Protein AF-A0A1V6C254-F1 (afdb_monomer)

Radius of gyration: 24.79 Å; Cα contacts (8 Å, |Δi|>4): 373; chains: 1; bounding box: 64×92×45 Å

pLDDT: mean 79.33, std 17.13, range [29.45, 97.56]

Foldseek 3Di:
DDDDDPPPPPPPPPPPPPPPPPPPPPPPPPPDDDQAFDQDDDDLQDKDKDKDKDKDFDADPVRDTQKIKIWIWIKIFSDPPGKIAIAQIFIFIDRHVVDDTDPGDTDVLRHRPMDHDDPCLQALVVCPSSDVDDPVVSVSVVVVVVVVCCCNVCRRVEGAPDKDKDPCPVAKGHNNPQWIKGFDIKIKHQPGWDADPNDIGTDIDIWGFQIWTWTDDPVDTDTGGDID

Nearest PDB structures (foldseek):
  1ek9-assembly1_A  TM=3.778E-01  e=1.923E+00  Escherichia coli
  2vdd-assembly1_A  TM=3.954E-01  e=3.333E+00  Escherichia coli K-12
  2xmn-assembly1_C  TM=3.926E-01  e=3.521E+00  Escherichia coli K-12

Sequence (228 aa):
MKTTALTIIVTGVCLFINSAPLFGQHAIKVKNFPDSLPNIKLKEKTPQKYLMTAEYFNKDIYGNLFGKIKVTGEYTRGLDSGYVCWNNVIIAQVNNPVESYGEGERQDYIENFRYIPSPDMLEESYFQEFNNDNVLSRNLIWDMRAIEEYAWNYCDSLQLNKTYVIQDTGGSFDMADIGTYAHTTVEVDLIGITMMNSKLCAVIEYRALDNKVELNTDMFKSKGSELY

Secondary structure (DSSP, 8-state):
------------------------------SS--SB---PPP-TTS-EEEEEEEEEEEE-TT--EEEEEEEEEEEEE--GGG-EEEEEEEEEEESSTTSPP-S-EE-GGGTTEEE---GGGGSGGGGTT-TT--HHHHHHHHHHHHHHHHHHHHGGG-BBTB-EEES----EEE-TTSEEEE--EEEEEEEEEEEETTEEEEEEEEEEESEEEEEE-SS-EEEEEE--

Solvent-accessible surface area (backbone atoms only — not comparable to full-atom values): 13710 Å² total; per-residue (Å²): 135,86,86,78,79,84,79,78,80,79,79,78,79,79,77,78,76,77,75,64,78,72,79,66,75,77,81,75,78,73,77,78,76,68,61,45,52,70,85,69,79,86,66,57,87,48,73,44,79,45,80,48,74,51,76,46,77,42,56,49,101,86,64,50,70,51,23,35,37,38,40,36,31,38,38,35,36,26,36,84,97,57,25,32,36,32,33,79,34,30,45,23,73,34,75,48,63,88,59,79,76,66,93,48,46,73,46,71,80,48,50,74,38,69,49,64,92,55,85,62,73,44,42,48,79,64,51,67,82,49,70,87,73,49,72,70,62,53,47,54,55,50,52,52,48,52,54,49,50,54,53,61,77,40,36,66,74,31,30,61,83,37,84,40,71,57,86,76,64,78,46,65,48,60,52,40,77,43,29,40,39,28,55,67,43,43,38,40,26,27,74,46,74,48,76,55,97,94,35,84,38,79,40,71,47,70,38,35,45,66,20,39,38,36,41,51,48,99,89,52,72,50,75,52,67,45,77,83

Mean predicted aligned error: 11.07 Å

Structure (mmCIF, N/CA/C/O backbone):
data_AF-A0A1V6C254-F1
#
_entry.id   AF-A0A1V6C254-F1
#
loop_
_atom_site.group_PDB
_atom_site.id
_atom_site.type_symbol
_atom_site.label_atom_id
_atom_site.label_alt_id
_atom_site.label_comp_id
_atom_site.label_asym_id
_atom_site.label_entity_id
_atom_site.label_seq_id
_atom_site.pdbx_PDB_ins_code
_atom_site.Cartn_x
_atom_site.Cartn_y
_atom_site.Cartn_z
_atom_site.occupancy
_atom_site.B_iso_or_equiv
_atom_site.auth_seq_id
_atom_site.auth_comp_id
_atom_site.auth_asym_id
_atom_site.auth_atom_id
_atom_site.pdbx_PDB_model_num
ATOM 1 N N . MET A 1 1 ? 42.822 -73.036 6.097 1.00 39.34 1 MET A N 1
ATOM 2 C CA . MET A 1 1 ? 43.071 -71.622 5.735 1.00 39.34 1 MET A CA 1
ATOM 3 C C . MET A 1 1 ? 41.764 -70.859 5.850 1.00 39.34 1 MET A C 1
ATOM 5 O O . MET A 1 1 ? 40.714 -71.468 5.730 1.00 39.34 1 MET A O 1
ATOM 9 N N . LYS A 1 2 ? 41.865 -69.591 6.243 1.00 35.75 2 LYS A N 1
ATOM 10 C CA . LYS A 1 2 ? 40.912 -68.851 7.076 1.00 35.75 2 LYS A CA 1
ATOM 11 C C . LYS A 1 2 ? 39.556 -68.595 6.405 1.00 35.75 2 LYS A C 1
ATOM 13 O O . LYS A 1 2 ? 39.494 -68.068 5.302 1.00 35.75 2 LYS A O 1
ATOM 18 N N . THR A 1 3 ? 38.502 -68.927 7.143 1.00 40.03 3 THR A N 1
ATOM 19 C CA . THR A 1 3 ? 37.128 -68.448 6.993 1.00 40.03 3 THR A CA 1
ATOM 20 C C . THR A 1 3 ? 37.111 -66.953 7.294 1.00 40.03 3 THR A C 1
ATOM 22 O O . THR A 1 3 ? 37.380 -66.554 8.427 1.00 40.03 3 THR A O 1
ATOM 25 N N . THR A 1 4 ? 36.808 -66.122 6.301 1.00 39.53 4 THR A N 1
ATOM 26 C CA . THR A 1 4 ? 36.580 -64.690 6.519 1.00 39.53 4 THR A CA 1
ATOM 27 C C . THR A 1 4 ? 35.087 -64.447 6.383 1.00 39.53 4 THR A C 1
ATOM 29 O O . THR A 1 4 ? 34.545 -64.400 5.282 1.00 39.53 4 THR A O 1
ATOM 32 N N . ALA A 1 5 ? 34.420 -64.391 7.534 1.00 40.00 5 ALA A N 1
ATOM 33 C CA . ALA A 1 5 ? 33.029 -63.995 7.652 1.00 40.00 5 ALA A CA 1
ATOM 34 C C . ALA A 1 5 ? 32.872 -62.555 7.149 1.00 40.00 5 ALA A C 1
ATOM 36 O O . ALA A 1 5 ? 33.598 -61.655 7.575 1.00 40.00 5 ALA A O 1
ATOM 37 N N . LEU A 1 6 ? 31.935 -62.349 6.227 1.00 31.42 6 LEU A N 1
ATOM 38 C CA . LEU A 1 6 ? 31.520 -61.027 5.788 1.00 31.42 6 LEU A CA 1
ATOM 39 C C . LEU A 1 6 ? 30.677 -60.414 6.915 1.00 31.42 6 LEU A C 1
ATOM 41 O O . LEU A 1 6 ? 29.492 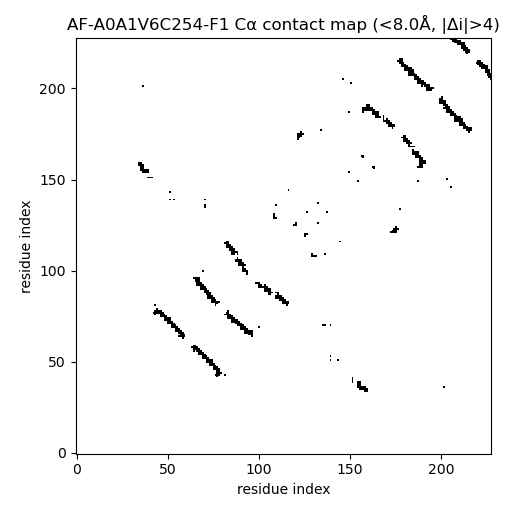-60.711 7.056 1.00 31.42 6 LEU A O 1
ATOM 45 N N . THR A 1 7 ? 31.310 -59.609 7.762 1.00 37.06 7 THR A N 1
ATOM 46 C CA . THR A 1 7 ? 30.629 -58.815 8.786 1.00 37.06 7 THR A CA 1
ATOM 47 C C . THR A 1 7 ? 29.787 -57.748 8.092 1.00 37.06 7 THR A C 1
ATOM 49 O O . THR A 1 7 ? 30.301 -56.717 7.665 1.00 37.06 7 THR A O 1
ATOM 52 N N . ILE A 1 8 ? 28.486 -57.998 7.961 1.00 35.84 8 ILE A N 1
ATOM 53 C CA . ILE A 1 8 ? 27.509 -56.973 7.595 1.00 35.84 8 ILE A CA 1
ATOM 54 C C . ILE A 1 8 ? 27.330 -56.085 8.829 1.00 35.84 8 ILE A C 1
ATOM 56 O O . ILE A 1 8 ? 26.650 -56.453 9.784 1.00 35.84 8 ILE A O 1
ATOM 60 N N . ILE A 1 9 ? 27.978 -54.922 8.826 1.00 37.84 9 ILE A N 1
ATOM 61 C CA . ILE A 1 9 ? 27.686 -53.855 9.782 1.00 37.84 9 ILE A CA 1
ATOM 62 C C . ILE A 1 9 ? 26.373 -53.218 9.322 1.00 37.84 9 ILE A C 1
ATOM 64 O O . ILE A 1 9 ? 26.350 -52.391 8.414 1.00 37.84 9 ILE A O 1
ATOM 68 N N . VAL A 1 10 ? 25.261 -53.643 9.923 1.00 34.22 10 VAL A N 1
ATOM 69 C CA . VAL A 1 10 ? 23.999 -52.901 9.854 1.00 34.22 10 VAL A CA 1
ATOM 70 C C . VAL A 1 10 ? 24.150 -51.710 10.792 1.00 34.22 10 VAL A C 1
ATOM 72 O O . VAL A 1 10 ? 23.935 -51.818 11.998 1.00 34.22 10 VAL A O 1
ATOM 75 N N . THR A 1 11 ? 24.572 -50.572 10.249 1.00 36.47 11 THR A N 1
ATOM 76 C CA . THR A 1 11 ? 24.540 -49.301 10.972 1.00 36.47 11 THR A CA 1
ATOM 77 C C . THR A 1 11 ? 23.077 -48.892 11.109 1.00 36.47 11 THR A C 1
ATOM 79 O O . THR A 1 11 ? 22.500 -48.268 10.221 1.00 36.47 11 THR A O 1
ATOM 82 N N . GLY A 1 12 ? 22.448 -49.305 12.209 1.00 33.34 12 GLY A N 1
ATOM 83 C CA . GLY A 1 12 ? 21.144 -48.805 12.616 1.00 33.34 12 GLY A CA 1
ATOM 84 C C . GLY A 1 12 ? 21.260 -47.319 12.930 1.00 33.34 12 GLY A C 1
ATOM 85 O O . GLY A 1 12 ? 21.679 -46.940 14.021 1.00 33.34 12 GLY A O 1
ATOM 86 N N . VAL A 1 13 ? 20.911 -46.471 11.965 1.00 35.34 13 VAL A N 1
ATOM 87 C CA . VAL A 1 13 ? 20.670 -45.053 12.224 1.00 35.34 13 VAL A CA 1
ATOM 88 C C . VAL A 1 13 ? 19.350 -44.977 12.984 1.00 35.34 13 VAL A C 1
ATOM 90 O O . VAL A 1 13 ? 18.270 -45.004 12.397 1.00 35.34 13 VAL A O 1
ATOM 93 N N . CYS A 1 14 ? 19.435 -44.917 14.312 1.00 30.17 14 CYS A N 1
ATOM 94 C CA . CYS A 1 14 ? 18.333 -44.459 15.146 1.00 30.17 14 CYS A CA 1
ATOM 95 C C . CYS A 1 14 ? 18.086 -42.982 14.822 1.00 30.17 14 CYS A C 1
ATOM 97 O O . CYS A 1 14 ? 18.699 -42.091 15.409 1.00 30.17 14 CYS A O 1
ATOM 99 N N . LEU A 1 15 ? 17.192 -42.723 13.867 1.00 29.45 15 LEU A N 1
ATOM 100 C CA . LEU A 1 15 ? 16.536 -41.431 13.731 1.00 29.45 15 LEU A CA 1
ATOM 101 C C . LEU A 1 15 ? 15.674 -41.237 14.980 1.00 29.45 15 LEU A C 1
ATOM 103 O O . LEU A 1 15 ? 14.522 -41.661 15.036 1.00 29.45 15 LEU A O 1
ATOM 107 N N . PHE A 1 16 ? 16.248 -40.606 16.002 1.00 35.56 16 PHE A N 1
ATOM 108 C CA . PHE A 1 16 ? 15.453 -39.959 17.032 1.00 35.56 16 PHE A CA 1
ATOM 109 C C . PHE A 1 16 ? 14.751 -38.785 16.364 1.00 35.56 16 PHE A C 1
ATOM 111 O O . PHE A 1 16 ? 15.289 -37.683 16.256 1.00 35.56 16 PHE A O 1
ATOM 118 N N . ILE A 1 17 ? 13.546 -39.050 15.868 1.00 41.69 17 ILE A N 1
ATOM 119 C CA . ILE A 1 17 ? 12.587 -38.014 15.530 1.00 41.69 17 ILE A CA 1
ATOM 120 C C . ILE A 1 17 ? 12.233 -37.377 16.872 1.00 41.69 17 ILE A C 1
ATOM 122 O O . ILE A 1 17 ? 11.349 -37.843 17.587 1.00 41.69 17 ILE A O 1
ATOM 126 N N . ASN A 1 18 ? 12.985 -36.350 17.265 1.00 38.28 18 ASN A N 1
ATOM 127 C CA . ASN A 1 18 ? 12.525 -35.417 18.276 1.00 38.28 18 ASN A CA 1
ATOM 128 C C . ASN A 1 18 ? 11.325 -34.702 17.660 1.00 38.28 18 ASN A C 1
ATOM 130 O O . ASN A 1 18 ? 11.447 -33.632 17.069 1.00 38.28 18 ASN A O 1
ATOM 134 N N . SER A 1 19 ? 10.150 -35.316 17.783 1.00 45.84 19 SER A N 1
ATOM 135 C CA . SER A 1 19 ? 8.889 -34.602 17.750 1.00 45.84 19 SER A CA 1
ATOM 136 C C . SER A 1 19 ? 8.860 -33.733 19.004 1.00 45.84 19 SER A C 1
ATOM 138 O O . SER A 1 19 ? 8.184 -34.044 19.986 1.00 45.84 19 SER A O 1
ATOM 140 N N . ALA A 1 20 ? 9.632 -32.643 18.990 1.00 45.00 20 ALA A N 1
ATOM 141 C CA . ALA A 1 20 ? 9.221 -31.481 19.747 1.00 45.00 20 ALA A CA 1
ATOM 142 C C . ALA A 1 20 ? 7.763 -31.246 19.334 1.00 45.00 20 ALA A C 1
ATOM 144 O O . ALA A 1 20 ? 7.486 -31.273 18.127 1.00 45.00 20 ALA A O 1
ATOM 145 N N . PRO A 1 21 ? 6.814 -31.118 20.274 1.00 42.66 21 PRO A N 1
ATOM 146 C CA . PRO A 1 21 ? 5.490 -30.673 19.908 1.00 42.66 21 PRO A CA 1
ATOM 147 C C . PRO A 1 21 ? 5.683 -29.342 19.187 1.00 42.66 21 PRO A C 1
ATOM 149 O O . PRO A 1 21 ? 5.992 -28.323 19.802 1.00 42.66 21 PRO A O 1
ATOM 152 N N . LEU A 1 22 ? 5.550 -29.369 17.857 1.00 37.47 22 LEU A N 1
ATOM 153 C CA . LEU A 1 22 ? 5.105 -28.215 17.106 1.00 37.47 22 LEU A CA 1
ATOM 154 C C . LEU A 1 22 ? 3.909 -27.739 17.912 1.00 37.47 22 LEU A C 1
ATOM 156 O O . LEU A 1 22 ? 2.932 -28.480 18.051 1.00 37.47 22 LEU A O 1
ATOM 160 N N . PHE A 1 23 ? 4.038 -26.573 18.541 1.00 44.47 23 PHE A N 1
ATOM 161 C CA . PHE A 1 23 ? 2.903 -25.865 19.095 1.00 44.47 23 PHE A CA 1
ATOM 162 C C . PHE A 1 23 ? 2.000 -25.576 17.899 1.00 44.47 23 PHE A C 1
ATOM 164 O O . PHE A 1 23 ? 2.088 -24.525 17.270 1.00 44.47 23 PHE A O 1
ATOM 171 N N . GLY A 1 24 ? 1.190 -26.569 17.525 1.00 41.75 24 GLY A N 1
ATOM 172 C CA . GLY A 1 24 ? 0.068 -26.385 16.641 1.00 41.75 24 GLY A CA 1
ATOM 173 C C . GLY A 1 24 ? -0.702 -25.243 17.260 1.00 41.75 24 GLY A C 1
ATOM 174 O O . GLY A 1 24 ? -1.021 -25.302 18.452 1.00 41.75 24 GLY A O 1
ATOM 175 N N . GLN A 1 25 ? -0.884 -24.174 16.483 1.00 52.28 25 GLN A N 1
ATOM 176 C CA . GLN A 1 25 ? -1.716 -23.051 16.880 1.00 52.28 25 GLN A CA 1
ATOM 177 C C . GLN A 1 25 ? -2.957 -23.644 17.535 1.00 52.28 25 GLN A C 1
ATOM 179 O O . GLN A 1 25 ? -3.666 -24.436 16.907 1.00 52.28 25 GLN A O 1
ATOM 184 N N . HIS A 1 26 ? -3.166 -23.354 18.822 1.00 50.19 26 HIS A N 1
ATOM 185 C CA . HIS A 1 26 ? -4.405 -23.735 19.476 1.00 50.19 26 HIS A CA 1
ATOM 186 C C . HIS A 1 26 ? -5.523 -23.259 18.555 1.00 50.19 26 HIS A C 1
ATOM 188 O O . HIS A 1 26 ? -5.596 -22.068 18.258 1.00 50.19 26 HIS A O 1
ATOM 194 N N . ALA A 1 27 ? -6.335 -24.188 18.046 1.00 50.47 27 ALA A N 1
ATOM 195 C CA . ALA A 1 27 ? -7.474 -23.846 17.217 1.00 50.47 27 ALA A CA 1
ATOM 196 C C . ALA A 1 27 ? -8.440 -23.047 18.096 1.00 50.47 27 ALA A C 1
ATOM 198 O O . ALA A 1 27 ? -9.260 -23.610 18.826 1.00 50.47 27 ALA A O 1
ATOM 199 N N . ILE A 1 28 ? -8.289 -21.724 18.089 1.00 54.81 28 ILE A N 1
ATOM 200 C CA . ILE A 1 28 ? -9.206 -20.818 18.756 1.00 54.81 28 ILE A CA 1
ATOM 201 C C . ILE A 1 28 ? -10.496 -20.919 17.956 1.00 54.81 28 ILE A C 1
ATOM 203 O O . ILE A 1 28 ? -10.628 -20.366 16.868 1.00 54.81 28 ILE A O 1
ATOM 207 N N . LYS A 1 29 ? -11.456 -21.677 18.486 1.00 52.31 29 LYS A N 1
ATOM 208 C CA . LYS A 1 29 ? -12.828 -21.639 17.995 1.00 52.31 29 LYS A CA 1
ATOM 209 C C . LYS A 1 29 ? -13.397 -20.280 18.379 1.00 52.31 29 LYS A C 1
ATOM 211 O O . LYS A 1 29 ? -13.892 -20.114 19.494 1.00 52.31 29 LYS A O 1
ATOM 216 N N . VAL A 1 30 ? -13.300 -19.309 17.474 1.00 59.31 30 VAL A N 1
ATOM 217 C CA . VAL A 1 30 ? -14.040 -18.051 17.585 1.00 59.31 30 VAL A CA 1
ATOM 218 C C . VAL A 1 30 ? -15.521 -18.420 17.486 1.00 59.31 30 VAL A C 1
ATOM 220 O O . VAL A 1 30 ? -16.037 -18.703 16.407 1.00 59.31 30 VAL A O 1
ATOM 223 N N . LYS A 1 31 ? -16.194 -18.542 18.636 1.00 52.88 31 LYS A N 1
ATOM 224 C CA . LYS A 1 31 ? -17.650 -18.706 18.674 1.00 52.88 31 LYS A CA 1
ATOM 225 C C . LYS A 1 31 ? -18.272 -17.415 18.149 1.00 52.88 31 LYS A C 1
ATOM 227 O O . LYS A 1 31 ? -17.925 -16.350 18.646 1.00 52.88 31 LYS A O 1
ATOM 232 N N . ASN A 1 32 ? -19.215 -17.553 17.219 1.00 58.69 32 ASN A N 1
ATOM 233 C CA . ASN A 1 32 ? -19.946 -16.462 16.573 1.00 58.69 32 ASN A CA 1
ATOM 234 C C . ASN A 1 32 ? -19.021 -15.572 15.738 1.00 58.69 32 ASN A C 1
ATOM 236 O O . ASN A 1 32 ? -18.606 -14.496 16.165 1.00 58.69 32 ASN A O 1
ATOM 240 N N . PHE A 1 33 ? -18.692 -16.062 14.543 1.00 64.88 33 PHE A N 1
ATOM 241 C CA . PHE A 1 33 ? -18.059 -15.251 13.513 1.00 64.88 33 PHE A CA 1
ATOM 242 C C . PHE A 1 33 ? -19.010 -14.098 13.173 1.00 64.88 33 PHE A C 1
ATOM 244 O O . PHE A 1 33 ? -20.166 -14.370 12.845 1.00 64.88 33 PHE A O 1
ATOM 251 N N . PRO A 1 34 ? -18.597 -12.834 13.328 1.00 68.75 34 PRO A N 1
ATOM 252 C CA . PRO A 1 34 ? -19.469 -11.734 12.974 1.00 68.75 34 PRO A CA 1
ATOM 253 C C . PRO A 1 34 ? -19.532 -11.632 11.444 1.00 68.75 34 PRO A C 1
ATOM 255 O O . PRO A 1 34 ? -18.496 -11.578 10.782 1.00 68.75 34 PRO A O 1
ATOM 258 N N . ASP A 1 35 ? -20.745 -11.608 10.889 1.00 77.12 35 ASP A N 1
ATOM 259 C CA . ASP A 1 35 ? -20.970 -11.461 9.441 1.00 77.12 35 ASP A CA 1
ATOM 260 C C . ASP A 1 35 ? -20.573 -10.064 8.924 1.00 77.12 35 ASP A C 1
ATOM 262 O O . ASP A 1 35 ? -20.446 -9.856 7.719 1.00 77.12 35 ASP A O 1
ATOM 266 N N . SER A 1 36 ? -20.362 -9.106 9.832 1.00 80.25 36 SER A N 1
ATOM 267 C CA . SER A 1 36 ? -19.928 -7.735 9.558 1.00 80.25 36 SER A CA 1
ATOM 268 C C . SER A 1 36 ? -18.958 -7.247 10.633 1.00 80.25 36 SER A C 1
ATOM 270 O O . SER A 1 36 ? -19.050 -7.655 11.795 1.00 80.25 36 SER A O 1
ATOM 272 N N . LEU A 1 37 ? -18.055 -6.329 10.288 1.00 80.88 37 LEU A N 1
ATOM 273 C CA . LEU A 1 37 ? -17.185 -5.716 11.292 1.00 80.88 37 LEU A CA 1
ATOM 274 C C . LEU A 1 37 ? -17.979 -4.740 12.178 1.00 80.88 37 LEU A C 1
ATOM 276 O O . LEU A 1 37 ? -18.930 -4.104 11.719 1.00 80.88 37 LEU A O 1
ATOM 280 N N . PRO A 1 38 ? -17.630 -4.614 13.471 1.00 76.88 38 PRO A N 1
ATOM 281 C CA . PRO A 1 38 ? -18.196 -3.559 14.295 1.00 76.88 38 PRO A CA 1
ATOM 282 C C . PRO A 1 38 ? -17.723 -2.195 13.782 1.00 76.88 38 PRO A C 1
ATOM 284 O O . PRO A 1 38 ? -16.639 -2.078 13.217 1.00 76.88 38 PRO A O 1
ATOM 287 N N . ASN A 1 39 ? -18.494 -1.140 14.046 1.00 78.38 39 ASN A N 1
ATOM 288 C CA . ASN A 1 39 ? -18.027 0.219 13.794 1.00 78.38 39 ASN A CA 1
ATOM 289 C C . ASN A 1 39 ? -16.881 0.541 14.773 1.00 78.38 39 ASN A C 1
ATOM 291 O O . ASN A 1 39 ? -17.104 0.809 15.960 1.00 78.38 39 ASN A O 1
ATOM 295 N N . ILE A 1 40 ? -15.643 0.441 14.284 1.00 77.44 40 ILE A N 1
ATOM 296 C CA . ILE A 1 40 ? -14.427 0.732 15.040 1.00 77.44 40 ILE A CA 1
ATOM 297 C C . ILE A 1 40 ? -13.919 2.097 14.603 1.00 77.44 40 ILE A C 1
ATOM 299 O O . ILE A 1 40 ? -13.660 2.333 13.429 1.00 77.44 40 ILE A O 1
ATOM 303 N N . LYS A 1 41 ? -13.694 2.979 15.578 1.00 75.81 41 LYS A N 1
ATOM 304 C CA . LYS A 1 41 ? -12.965 4.222 15.343 1.00 75.81 41 LYS A CA 1
ATOM 305 C C . LYS A 1 41 ? -11.481 4.000 15.556 1.00 75.81 41 LYS A C 1
ATOM 307 O O . LYS A 1 41 ? -11.064 3.432 16.572 1.00 75.81 41 LYS A O 1
ATOM 312 N N . LEU A 1 42 ? -10.700 4.510 14.620 1.00 79.06 42 LEU A N 1
ATOM 313 C CA . LEU A 1 42 ? -9.260 4.578 14.737 1.00 79.06 42 LEU A CA 1
ATOM 314 C C . LEU A 1 42 ? -8.844 5.339 16.014 1.00 79.06 42 LEU A C 1
ATOM 316 O O . LEU A 1 42 ? -9.406 6.378 16.366 1.00 79.06 42 LEU A O 1
ATOM 320 N N . LYS A 1 43 ? -7.845 4.804 16.725 1.00 78.25 43 LYS A N 1
ATOM 321 C CA . LYS A 1 43 ? -7.299 5.392 17.956 1.00 78.25 43 LYS A CA 1
ATOM 322 C C . LYS A 1 43 ? -5.952 6.058 17.684 1.00 78.25 43 LYS A C 1
ATOM 324 O O . LYS A 1 43 ? -4.923 5.394 17.705 1.00 78.25 43 LYS A O 1
ATOM 329 N N . GLU A 1 44 ? -5.960 7.379 17.544 1.00 78.88 44 GLU A N 1
ATOM 330 C CA . GLU A 1 44 ? -4.755 8.176 17.237 1.00 78.88 44 GLU A CA 1
ATOM 331 C C . GLU A 1 44 ? -3.830 8.443 18.436 1.00 78.88 44 GLU A C 1
ATOM 333 O O . GLU A 1 44 ? -2.799 9.086 18.305 1.00 78.88 44 GLU A O 1
ATOM 338 N N . LYS A 1 45 ? -4.185 7.967 19.635 1.00 78.38 45 LYS A N 1
ATOM 339 C CA . LYS A 1 45 ? -3.425 8.229 20.875 1.00 78.38 45 LYS A CA 1
ATOM 340 C C . LYS A 1 45 ? -2.523 7.077 21.302 1.00 78.38 45 LYS A C 1
ATOM 342 O O . LYS A 1 45 ? -1.989 7.081 22.409 1.00 78.38 45 LYS A O 1
ATOM 347 N N . THR A 1 46 ? -2.437 6.025 20.500 1.00 85.75 46 THR A N 1
ATOM 348 C CA . THR A 1 46 ? -1.619 4.858 20.816 1.00 85.75 46 THR A CA 1
ATOM 349 C C . THR A 1 46 ? -0.845 4.482 19.570 1.00 85.75 46 THR A C 1
ATOM 351 O O . THR A 1 46 ? -1.488 4.137 18.576 1.00 85.75 46 THR A O 1
ATOM 354 N N . PRO A 1 47 ? 0.499 4.511 19.624 1.00 91.44 47 PRO A N 1
ATOM 355 C CA . PRO A 1 47 ? 1.312 4.121 18.493 1.00 91.44 47 PRO A CA 1
ATOM 356 C C . PRO A 1 47 ? 0.965 2.714 18.011 1.00 91.44 47 PRO A C 1
ATOM 358 O O . PRO A 1 47 ? 0.938 1.758 18.792 1.00 91.44 47 PRO A O 1
ATOM 361 N N . GLN A 1 48 ? 0.697 2.599 16.717 1.00 90.12 48 GLN A N 1
ATOM 362 C CA . GLN A 1 48 ? 0.445 1.337 16.033 1.00 90.12 48 GLN A CA 1
ATOM 363 C C . GLN A 1 48 ? 1.533 1.147 14.986 1.00 90.12 48 GLN A C 1
ATOM 365 O O . GLN A 1 48 ? 1.829 2.073 14.233 1.00 90.12 48 GLN A O 1
ATOM 370 N N . LYS A 1 49 ? 2.146 -0.039 14.984 1.00 92.56 49 LYS A N 1
ATOM 371 C CA . LYS A 1 49 ? 3.233 -0.399 14.074 1.00 92.56 49 LYS A CA 1
ATOM 372 C C . LYS A 1 49 ? 2.764 -1.464 13.100 1.00 92.56 49 LYS A C 1
ATOM 374 O O . LYS A 1 49 ? 2.167 -2.456 13.525 1.00 92.56 49 LYS A O 1
ATOM 379 N N . TYR A 1 50 ? 3.096 -1.270 11.835 1.00 92.12 50 TYR A N 1
ATOM 380 C CA . TYR A 1 50 ? 2.758 -2.153 10.733 1.00 92.12 50 TYR A CA 1
ATOM 381 C C . TYR A 1 50 ? 4.005 -2.423 9.901 1.00 92.12 50 TYR A C 1
ATOM 383 O O . TYR A 1 50 ? 4.859 -1.551 9.748 1.00 92.12 50 TYR A O 1
ATOM 391 N N . LEU A 1 51 ? 4.090 -3.632 9.357 1.00 94.44 51 LEU A N 1
ATOM 392 C CA . LEU A 1 51 ? 4.984 -3.923 8.248 1.00 94.44 51 LEU A CA 1
ATOM 393 C C . LEU A 1 51 ? 4.157 -3.793 6.972 1.00 94.44 51 LEU A C 1
ATOM 395 O O . LEU A 1 51 ? 3.215 -4.560 6.780 1.00 94.44 51 LEU A O 1
ATOM 399 N N . MET A 1 52 ? 4.499 -2.823 6.135 1.00 93.69 52 MET A N 1
ATOM 400 C CA . MET A 1 52 ? 3.919 -2.680 4.806 1.00 93.69 52 MET A CA 1
ATOM 401 C C . MET A 1 52 ? 4.812 -3.422 3.810 1.00 93.69 52 MET A C 1
ATOM 403 O O . MET A 1 52 ? 6.041 -3.388 3.919 1.00 93.69 52 MET A O 1
ATOM 407 N N . THR A 1 53 ? 4.201 -4.144 2.874 1.00 94.12 53 THR A N 1
ATOM 408 C CA . THR A 1 53 ? 4.890 -4.763 1.739 1.00 94.12 53 THR A CA 1
ATOM 409 C C . THR A 1 53 ? 4.100 -4.503 0.463 1.00 94.12 53 THR A C 1
ATOM 411 O O . THR A 1 53 ? 2.936 -4.883 0.395 1.00 94.12 53 THR A O 1
ATOM 414 N N . ALA A 1 54 ? 4.750 -3.912 -0.538 1.00 91.19 54 ALA A N 1
ATOM 415 C CA . ALA A 1 54 ? 4.251 -3.809 -1.904 1.00 91.19 54 ALA A CA 1
ATOM 416 C C . ALA A 1 54 ? 5.101 -4.692 -2.821 1.00 91.19 54 ALA A C 1
ATOM 418 O O . ALA A 1 54 ? 6.332 -4.594 -2.818 1.00 91.19 54 ALA A O 1
ATOM 419 N N . GLU A 1 55 ? 4.453 -5.551 -3.606 1.00 92.25 55 GLU A N 1
ATOM 420 C CA . GLU A 1 55 ? 5.107 -6.360 -4.635 1.00 92.25 55 GLU A CA 1
ATOM 421 C C . GLU A 1 55 ? 4.610 -5.955 -6.024 1.00 92.25 55 GLU A C 1
ATOM 423 O O . GLU A 1 55 ? 3.451 -6.153 -6.375 1.00 92.25 55 GLU A O 1
ATOM 428 N N . TYR A 1 56 ? 5.516 -5.419 -6.833 1.00 89.00 56 TYR A N 1
ATOM 429 C CA . TYR A 1 56 ? 5.263 -5.000 -8.202 1.00 89.00 56 TYR A CA 1
ATOM 430 C C . TYR A 1 56 ? 5.681 -6.113 -9.157 1.00 89.00 56 TYR A C 1
ATOM 432 O O . TYR A 1 56 ? 6.851 -6.507 -9.195 1.00 89.00 56 TYR A O 1
ATOM 440 N N . PHE A 1 57 ? 4.738 -6.602 -9.959 1.00 89.94 57 PHE A N 1
ATOM 441 C CA . PHE A 1 57 ? 4.970 -7.641 -10.959 1.00 89.94 57 PHE A CA 1
ATOM 442 C C . PHE A 1 57 ? 4.958 -7.040 -12.364 1.00 89.94 57 PHE A C 1
ATOM 444 O O . PHE A 1 57 ? 3.903 -6.709 -12.902 1.00 89.94 57 PHE A O 1
ATOM 451 N N . ASN A 1 58 ? 6.130 -6.947 -12.987 1.00 86.38 58 ASN A N 1
ATOM 452 C CA . ASN A 1 58 ? 6.273 -6.329 -14.300 1.00 86.38 58 ASN A CA 1
ATOM 453 C C . ASN A 1 58 ? 6.015 -7.355 -15.409 1.00 86.38 58 ASN A C 1
ATOM 455 O O . ASN A 1 58 ? 6.678 -8.399 -15.473 1.00 86.38 58 ASN A O 1
ATOM 459 N N . LYS A 1 59 ? 5.050 -7.046 -16.283 1.00 87.19 59 LYS A N 1
ATOM 460 C CA . LYS A 1 59 ? 4.601 -7.911 -17.381 1.00 87.19 59 LYS A CA 1
ATOM 461 C C . LYS A 1 59 ? 4.777 -7.233 -18.734 1.00 87.19 59 LYS A C 1
ATOM 463 O O . LYS A 1 59 ? 4.602 -6.022 -18.848 1.00 87.19 59 LYS A O 1
ATOM 468 N N . ASP A 1 60 ? 5.118 -8.014 -19.753 1.00 84.69 60 ASP A N 1
ATOM 469 C CA . ASP A 1 60 ? 5.076 -7.551 -21.141 1.00 84.69 60 ASP A CA 1
ATOM 470 C C . ASP A 1 60 ? 3.625 -7.455 -21.657 1.00 84.69 60 ASP A C 1
ATOM 472 O O . ASP A 1 60 ? 2.667 -7.819 -20.970 1.00 84.69 60 ASP A O 1
ATOM 476 N N . ILE A 1 61 ? 3.451 -6.993 -22.899 1.00 82.06 61 ILE A N 1
ATOM 477 C CA . ILE A 1 61 ? 2.127 -6.854 -23.532 1.00 82.06 61 ILE A CA 1
ATOM 478 C C . ILE A 1 61 ? 1.388 -8.188 -23.741 1.00 82.06 61 ILE A C 1
ATOM 480 O O . ILE A 1 61 ? 0.199 -8.185 -24.047 1.00 82.06 61 ILE A O 1
ATOM 484 N N . TYR A 1 62 ? 2.076 -9.321 -23.603 1.00 89.12 62 TYR A N 1
ATOM 485 C CA . TYR A 1 62 ? 1.501 -10.662 -23.687 1.00 89.12 62 TYR A CA 1
ATOM 486 C C . TYR A 1 62 ? 1.205 -11.247 -22.296 1.00 89.12 62 TYR A C 1
ATOM 488 O O . TYR A 1 62 ? 0.707 -12.367 -22.195 1.00 89.12 62 TYR A O 1
ATOM 496 N N . GLY A 1 63 ? 1.494 -10.501 -21.224 1.00 87.62 63 GLY A N 1
ATOM 497 C CA . GLY A 1 63 ? 1.296 -10.916 -19.840 1.00 87.62 63 GLY A CA 1
ATOM 498 C C . GLY A 1 63 ? 2.445 -11.740 -19.254 1.00 87.62 63 GLY A C 1
ATOM 499 O O . GLY A 1 63 ? 2.320 -12.211 -18.121 1.00 87.62 63 GLY A O 1
ATOM 500 N N . ASN A 1 64 ? 3.560 -11.916 -19.972 1.00 91.12 64 ASN A N 1
ATOM 501 C CA . ASN A 1 64 ? 4.709 -12.649 -19.447 1.00 91.12 64 ASN A CA 1
ATOM 502 C C . ASN A 1 64 ? 5.431 -11.802 -18.403 1.00 91.12 64 ASN A C 1
ATOM 504 O O . ASN A 1 64 ? 5.798 -10.656 -18.667 1.00 91.12 64 ASN A O 1
ATOM 508 N N . LEU A 1 65 ? 5.678 -12.384 -17.229 1.00 92.06 65 LEU A N 1
ATOM 509 C CA . LEU A 1 65 ? 6.505 -11.752 -16.209 1.00 92.06 65 LEU A CA 1
ATOM 510 C C . LEU A 1 65 ? 7.950 -11.659 -16.699 1.00 92.06 65 LEU A C 1
ATOM 512 O O . LEU A 1 65 ? 8.526 -12.660 -17.124 1.00 92.06 65 LEU A O 1
ATOM 516 N N . PHE A 1 66 ? 8.548 -10.481 -16.571 1.00 91.31 66 PHE A N 1
ATOM 517 C CA . PHE A 1 66 ? 9.972 -10.279 -16.852 1.00 91.31 66 PHE A CA 1
ATOM 518 C C . PHE A 1 66 ? 10.738 -9.710 -15.657 1.00 91.31 66 PHE A C 1
ATOM 520 O O . PHE A 1 66 ? 11.958 -9.641 -15.687 1.00 91.31 66 PHE A O 1
ATOM 527 N N . GLY A 1 67 ? 10.051 -9.317 -14.587 1.00 92.31 67 GLY A N 1
ATOM 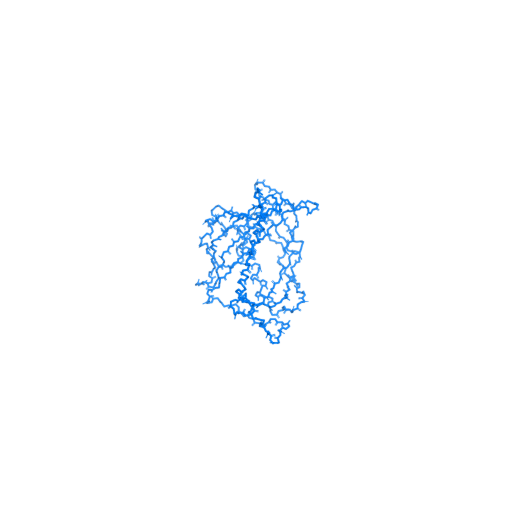528 C CA . GLY A 1 67 ? 10.705 -8.842 -13.380 1.00 92.31 67 GLY A CA 1
ATOM 529 C C . GLY A 1 67 ? 9.716 -8.622 -12.252 1.00 92.31 67 GLY A C 1
ATOM 530 O O . GLY A 1 67 ? 8.505 -8.549 -12.468 1.00 92.31 67 GLY A O 1
ATOM 531 N N . LYS A 1 68 ? 10.246 -8.529 -11.040 1.00 94.25 68 LYS A N 1
ATOM 532 C CA . LYS A 1 68 ? 9.467 -8.223 -9.845 1.00 94.25 68 LYS A CA 1
ATOM 533 C C . LYS A 1 68 ? 10.265 -7.350 -8.890 1.00 94.25 68 LYS A C 1
ATOM 535 O O . LYS A 1 68 ? 11.486 -7.492 -8.786 1.00 94.25 68 LYS A O 1
ATOM 540 N N . ILE A 1 69 ? 9.576 -6.445 -8.212 1.00 93.94 69 ILE A N 1
ATOM 541 C CA . ILE A 1 69 ? 10.151 -5.539 -7.220 1.00 93.94 69 ILE A CA 1
ATOM 542 C C . ILE A 1 69 ? 9.349 -5.703 -5.942 1.00 93.94 69 ILE A C 1
ATOM 544 O O . ILE A 1 69 ? 8.126 -5.705 -5.980 1.00 93.94 69 ILE A O 1
ATOM 548 N N . LYS A 1 70 ? 10.029 -5.821 -4.810 1.00 94.94 70 LYS A N 1
ATOM 549 C CA . LYS A 1 70 ? 9.410 -5.821 -3.493 1.00 94.94 70 LYS A CA 1
ATOM 550 C C . LYS A 1 70 ? 9.919 -4.627 -2.710 1.00 94.94 70 LYS A C 1
ATOM 552 O O . LYS A 1 70 ? 11.129 -4.459 -2.565 1.00 94.94 70 LYS A O 1
ATOM 557 N N . VAL A 1 71 ? 8.993 -3.842 -2.186 1.00 94.31 71 VAL A N 1
ATOM 558 C CA . VAL A 1 71 ? 9.264 -2.728 -1.284 1.00 94.31 71 VAL A CA 1
ATOM 559 C C . VAL A 1 71 ? 8.665 -3.082 0.066 1.00 94.31 71 VAL A C 1
ATOM 561 O O . VAL A 1 71 ? 7.484 -3.405 0.154 1.00 94.31 71 VAL A O 1
ATOM 564 N N . THR A 1 72 ? 9.472 -3.051 1.119 1.00 96.31 72 THR A N 1
ATOM 565 C CA . THR A 1 72 ? 9.006 -3.273 2.493 1.00 96.31 72 THR A CA 1
ATOM 566 C C . THR A 1 72 ? 9.362 -2.084 3.359 1.00 96.31 72 THR A C 1
ATOM 568 O O . THR A 1 72 ? 10.443 -1.534 3.181 1.00 96.31 72 THR A O 1
ATOM 571 N N . GLY A 1 73 ? 8.518 -1.733 4.326 1.00 96.50 73 GLY A N 1
ATOM 572 C CA . GLY A 1 73 ? 8.816 -0.670 5.284 1.00 96.50 73 GLY A CA 1
ATOM 573 C C . GLY A 1 73 ? 8.049 -0.817 6.591 1.00 96.50 73 GLY A C 1
ATOM 574 O O . GLY A 1 73 ? 6.926 -1.324 6.620 1.00 96.50 73 GLY A O 1
ATOM 575 N N . GLU A 1 74 ? 8.657 -0.364 7.685 1.00 97.56 74 GLU A N 1
ATOM 576 C CA . GLU A 1 74 ? 7.992 -0.255 8.979 1.00 97.56 74 GLU A CA 1
ATOM 577 C C . GLU A 1 74 ? 7.269 1.084 9.081 1.00 97.56 74 GLU A C 1
ATOM 579 O O . GLU A 1 74 ? 7.890 2.143 9.171 1.00 97.56 74 GLU A O 1
ATOM 584 N N . TYR A 1 75 ? 5.944 1.020 9.123 1.00 96.06 75 TYR A N 1
ATOM 585 C CA . TYR A 1 75 ? 5.072 2.172 9.262 1.00 96.06 75 TYR A CA 1
ATOM 586 C C . TYR A 1 75 ? 4.567 2.283 10.700 1.00 96.06 75 TYR A C 1
ATOM 588 O O . TYR A 1 75 ? 4.019 1.332 11.264 1.00 96.06 75 TYR A O 1
ATOM 596 N N . THR A 1 76 ? 4.745 3.449 11.315 1.00 95.12 76 THR A N 1
ATOM 597 C CA . THR A 1 76 ? 4.206 3.762 12.643 1.00 95.12 76 THR A CA 1
ATOM 598 C C . THR A 1 76 ? 3.228 4.921 12.545 1.00 95.12 76 THR A C 1
ATOM 600 O O . THR A 1 76 ? 3.613 5.995 12.100 1.00 95.12 76 THR A O 1
ATOM 603 N N . ARG A 1 77 ? 1.999 4.746 13.039 1.00 92.94 77 ARG A N 1
ATOM 604 C CA . ARG A 1 77 ? 0.990 5.816 13.155 1.00 92.94 77 ARG A CA 1
ATOM 605 C C . ARG A 1 77 ? 0.584 6.076 14.597 1.00 92.94 77 ARG A C 1
ATOM 607 O O . ARG A 1 77 ? 0.884 5.265 15.474 1.00 92.94 77 ARG A O 1
ATOM 614 N N . GLY A 1 78 ? -0.181 7.144 14.822 1.00 90.81 78 GLY A N 1
ATOM 615 C CA . GLY A 1 78 ? -0.671 7.516 16.151 1.00 90.81 78 GLY A CA 1
ATOM 616 C C . GLY A 1 78 ? 0.443 8.074 17.036 1.00 90.81 78 GLY A C 1
ATOM 617 O O . GLY A 1 78 ? 0.474 7.800 18.239 1.00 90.81 78 GLY A O 1
ATOM 618 N N . LEU A 1 79 ? 1.403 8.775 16.419 1.00 92.19 79 LEU A N 1
ATOM 619 C CA . LEU A 1 79 ? 2.413 9.561 17.119 1.00 92.19 79 LEU A CA 1
ATOM 620 C C . LEU A 1 79 ? 1.810 10.898 17.571 1.00 92.19 79 LEU A C 1
ATOM 622 O O . LEU A 1 79 ? 0.725 11.294 17.135 1.00 92.19 79 LEU A O 1
ATOM 626 N N . ASP A 1 80 ? 2.530 11.603 18.446 1.00 88.12 80 ASP A N 1
ATOM 627 C CA . ASP A 1 80 ? 2.121 12.921 18.936 1.00 88.12 80 ASP A CA 1
ATOM 628 C C . ASP A 1 80 ? 1.721 13.841 17.777 1.00 88.12 80 ASP A C 1
ATOM 630 O O . ASP A 1 80 ? 2.371 13.853 16.736 1.00 88.12 80 ASP A O 1
ATOM 634 N N . SER A 1 81 ? 0.640 14.603 17.956 1.00 85.88 81 SER A N 1
ATOM 635 C CA . SER A 1 81 ? 0.103 15.539 16.954 1.00 85.88 81 SER A CA 1
ATOM 636 C C . SER A 1 81 ? -0.363 14.913 15.626 1.00 85.88 81 SER A C 1
ATOM 638 O O . SER A 1 81 ? -0.522 15.637 14.649 1.00 85.88 81 SER A O 1
ATOM 640 N N . GLY A 1 82 ? -0.628 13.599 15.585 1.00 88.06 82 GLY A N 1
ATOM 641 C CA . GLY A 1 82 ? -1.184 12.922 14.403 1.00 88.06 82 GLY A CA 1
ATOM 642 C C . GLY A 1 82 ? -0.139 12.522 13.361 1.00 88.06 82 GLY A C 1
ATOM 643 O O . GLY A 1 82 ? -0.492 12.179 12.236 1.00 88.06 82 GLY A O 1
ATOM 644 N N . TYR A 1 83 ? 1.143 12.564 13.727 1.00 91.62 83 TYR A N 1
ATOM 645 C CA . TYR A 1 83 ? 2.215 12.158 12.831 1.00 91.62 83 TYR A CA 1
ATOM 646 C C . TYR A 1 83 ? 2.239 10.647 12.594 1.00 91.62 83 TYR A C 1
ATOM 648 O O . TYR A 1 83 ? 1.874 9.824 13.446 1.00 91.62 83 TYR A O 1
ATOM 656 N N . VAL A 1 84 ? 2.787 10.303 11.438 1.00 93.62 84 VAL A N 1
ATOM 657 C CA . VAL A 1 84 ? 3.187 8.955 11.054 1.00 93.62 84 VAL A CA 1
ATOM 658 C C . VAL A 1 84 ? 4.680 8.941 10.734 1.00 93.62 84 VAL A C 1
ATOM 660 O O . VAL A 1 84 ? 5.287 9.999 10.570 1.00 93.62 84 VAL A O 1
ATOM 663 N N . CYS A 1 85 ? 5.299 7.764 10.725 1.00 94.56 85 CYS A N 1
ATOM 664 C CA . CYS A 1 85 ? 6.743 7.611 10.567 1.00 94.56 85 CYS A CA 1
ATOM 665 C C . CYS A 1 85 ? 7.098 6.332 9.808 1.00 94.56 85 CYS A C 1
ATOM 667 O O . CYS A 1 85 ? 6.529 5.277 10.101 1.00 94.56 85 CYS A O 1
ATOM 669 N N . TRP A 1 86 ? 8.078 6.421 8.909 1.00 95.25 86 TRP A N 1
ATOM 670 C CA . TRP A 1 86 ? 8.652 5.286 8.183 1.00 95.25 86 TRP A CA 1
ATOM 671 C C . TRP A 1 86 ? 10.069 4.968 8.655 1.00 95.25 86 TRP A C 1
ATOM 673 O O . TRP A 1 86 ? 10.852 5.867 8.954 1.00 95.25 86 TRP A O 1
ATOM 683 N N . ASN A 1 87 ? 10.389 3.676 8.751 1.00 96.44 87 ASN A N 1
ATOM 684 C CA . ASN A 1 87 ? 11.725 3.173 9.081 1.00 96.44 87 ASN A CA 1
ATOM 685 C C . ASN A 1 87 ? 11.997 1.868 8.329 1.00 96.44 87 ASN A C 1
ATOM 687 O O . ASN A 1 87 ? 11.060 1.185 7.907 1.00 96.44 87 ASN A O 1
ATOM 691 N N . ASN A 1 88 ? 13.274 1.497 8.210 1.00 96.62 88 ASN A N 1
ATOM 692 C CA . ASN A 1 88 ? 13.710 0.215 7.646 1.00 96.62 88 ASN A CA 1
ATOM 693 C C . ASN A 1 88 ? 13.096 -0.070 6.263 1.00 96.62 88 ASN A C 1
ATOM 695 O O . ASN A 1 88 ? 12.674 -1.193 5.979 1.00 96.62 88 ASN A O 1
ATOM 699 N N . VAL A 1 89 ? 13.018 0.958 5.410 1.00 95.38 89 VAL A N 1
ATOM 700 C CA . VAL A 1 89 ? 12.514 0.790 4.047 1.00 95.38 89 VAL A CA 1
ATOM 701 C C . VAL A 1 89 ? 13.574 0.097 3.198 1.00 95.38 89 VAL A C 1
ATOM 703 O O . VAL A 1 89 ? 14.727 0.527 3.155 1.00 95.38 89 VAL A O 1
ATOM 706 N N . ILE A 1 90 ? 13.187 -0.993 2.540 1.00 95.62 90 ILE A N 1
ATOM 707 C CA . ILE A 1 90 ? 14.065 -1.841 1.731 1.00 95.62 90 ILE A CA 1
ATOM 708 C C . ILE A 1 90 ? 13.411 -2.075 0.374 1.00 95.62 90 ILE A C 1
ATOM 710 O O . ILE A 1 90 ? 12.235 -2.434 0.305 1.00 95.62 90 ILE A O 1
ATOM 714 N N . ILE A 1 91 ? 14.191 -1.916 -0.697 1.00 95.06 91 ILE A N 1
ATOM 715 C CA . ILE A 1 91 ? 13.782 -2.212 -2.072 1.00 95.06 91 ILE A CA 1
ATOM 716 C C . ILE A 1 91 ? 14.603 -3.393 -2.587 1.00 95.06 91 ILE A C 1
ATOM 718 O O . ILE A 1 91 ? 15.827 -3.333 -2.649 1.00 95.06 91 ILE A O 1
ATOM 722 N N . ALA A 1 92 ? 13.938 -4.476 -2.982 1.00 95.44 92 ALA A N 1
ATOM 723 C CA . ALA A 1 92 ? 14.566 -5.643 -3.591 1.00 95.44 92 ALA A CA 1
ATOM 724 C C . ALA A 1 92 ? 14.007 -5.869 -5.000 1.00 95.44 92 ALA A C 1
ATOM 726 O O . ALA A 1 92 ? 12.810 -6.092 -5.165 1.00 95.44 92 ALA A O 1
ATOM 727 N N . GLN A 1 93 ? 14.873 -5.862 -6.013 1.00 94.50 93 GLN A N 1
ATOM 728 C CA . GLN A 1 93 ? 14.499 -6.084 -7.410 1.00 94.50 93 GLN A CA 1
ATOM 729 C C . GLN A 1 93 ? 15.079 -7.395 -7.940 1.00 94.50 93 GLN A C 1
ATOM 731 O O . GLN A 1 93 ? 16.216 -7.759 -7.642 1.00 94.50 93 GLN A O 1
ATOM 736 N N . VAL A 1 94 ? 14.296 -8.084 -8.770 1.00 95.00 94 VAL A N 1
ATOM 737 C CA . VAL A 1 94 ? 14.694 -9.307 -9.463 1.00 95.00 94 VAL A CA 1
ATOM 738 C C . VAL A 1 94 ? 14.285 -9.205 -10.934 1.00 95.00 94 VAL A C 1
ATOM 740 O O . VAL A 1 94 ? 13.109 -9.023 -11.245 1.00 95.00 94 VAL A O 1
ATOM 743 N N . ASN A 1 95 ? 15.250 -9.352 -11.847 1.00 92.69 95 ASN A N 1
ATOM 744 C CA . ASN A 1 95 ? 15.028 -9.290 -13.304 1.00 92.69 95 ASN A CA 1
ATOM 745 C C . ASN A 1 95 ? 14.685 -10.654 -13.927 1.00 92.69 95 ASN A C 1
ATOM 747 O O . ASN A 1 95 ? 14.502 -10.769 -15.132 1.00 92.69 95 ASN A O 1
ATOM 751 N N . ASN A 1 96 ? 14.632 -11.704 -13.110 1.00 91.62 96 ASN A N 1
ATOM 752 C CA . ASN A 1 96 ? 14.149 -13.019 -13.488 1.00 91.62 96 ASN A CA 1
ATOM 753 C C . ASN A 1 96 ? 13.074 -13.446 -12.476 1.00 91.62 96 ASN A C 1
ATOM 755 O O . ASN A 1 96 ? 13.397 -13.762 -11.331 1.00 91.62 96 ASN A O 1
ATOM 759 N N . PRO A 1 97 ? 11.785 -13.461 -12.844 1.00 90.12 97 PRO A N 1
ATOM 760 C CA . PRO A 1 97 ? 10.691 -13.617 -11.884 1.00 90.12 97 PRO A CA 1
ATOM 761 C C . PRO A 1 97 ? 10.703 -14.951 -11.121 1.00 90.12 97 PRO A C 1
ATOM 763 O O . PRO A 1 97 ? 10.059 -15.042 -10.073 1.00 90.12 97 PRO A O 1
ATOM 766 N N . VAL A 1 98 ? 11.436 -15.968 -11.594 1.00 91.50 98 VAL A N 1
ATOM 767 C CA . VAL A 1 98 ? 11.578 -17.257 -10.893 1.00 91.50 98 VAL A CA 1
ATOM 768 C C . VAL A 1 98 ? 12.598 -17.230 -9.751 1.00 91.50 98 VAL A C 1
ATOM 770 O O . VAL A 1 98 ? 12.581 -18.115 -8.900 1.00 91.50 98 VAL A O 1
ATOM 773 N N . GLU A 1 99 ? 13.477 -16.230 -9.707 1.00 94.31 99 GLU A N 1
ATOM 774 C CA . GLU A 1 99 ? 14.488 -16.100 -8.659 1.00 94.31 99 GLU A CA 1
ATOM 775 C C . GLU A 1 99 ? 13.882 -15.517 -7.373 1.00 94.31 99 GLU A C 1
ATOM 777 O O . GLU A 1 99 ? 12.876 -14.799 -7.385 1.00 94.31 99 GLU A O 1
ATOM 782 N N . SER A 1 100 ? 14.483 -15.846 -6.232 1.00 94.50 100 SER A N 1
ATOM 783 C CA . SER A 1 100 ? 14.098 -15.279 -4.937 1.00 94.50 100 SER A CA 1
ATOM 784 C C . SER A 1 100 ? 14.579 -13.835 -4.808 1.00 94.50 100 SER A C 1
ATOM 786 O O . SER A 1 100 ? 15.617 -13.469 -5.353 1.00 94.50 100 SER A O 1
ATOM 788 N N . TYR A 1 101 ? 13.859 -13.022 -4.031 1.00 95.44 101 TYR A N 1
ATOM 789 C CA . TYR A 1 101 ? 14.368 -11.713 -3.621 1.00 95.44 101 TYR A CA 1
ATOM 790 C C . TYR A 1 101 ? 15.642 -11.883 -2.781 1.00 95.44 101 TYR A C 1
ATOM 792 O O . TYR A 1 101 ? 15.670 -12.715 -1.873 1.00 95.44 101 TYR A O 1
ATOM 800 N N . GLY A 1 102 ? 16.672 -11.087 -3.076 1.00 93.56 102 GLY A N 1
ATOM 801 C CA . GLY A 1 102 ? 17.838 -10.931 -2.203 1.00 93.56 102 GLY A CA 1
ATOM 802 C C . GLY A 1 102 ? 17.533 -10.062 -0.977 1.00 93.56 102 GLY A C 1
ATOM 803 O O . GLY A 1 102 ? 16.374 -9.757 -0.693 1.00 93.56 102 GLY A O 1
ATOM 804 N N . GLU A 1 103 ? 18.583 -9.634 -0.272 1.00 93.06 103 GLU A N 1
ATOM 805 C CA . GLU A 1 103 ? 18.463 -8.759 0.910 1.00 93.06 103 GLU A CA 1
ATOM 806 C C . GLU A 1 103 ? 17.864 -7.381 0.578 1.00 93.06 103 GLU A C 1
ATOM 808 O O . GLU A 1 103 ? 17.211 -6.782 1.427 1.00 93.06 103 GLU A O 1
ATOM 813 N N . GLY A 1 104 ? 18.016 -6.924 -0.670 1.00 95.00 104 GLY A N 1
ATOM 814 C CA . GLY A 1 104 ? 17.562 -5.610 -1.120 1.00 95.00 104 GLY A CA 1
ATOM 815 C C . GLY A 1 104 ? 18.488 -4.476 -0.681 1.00 95.00 104 GLY A C 1
ATOM 816 O O . GLY A 1 104 ? 19.504 -4.686 -0.022 1.00 95.00 104 GLY A O 1
ATOM 817 N N . GLU A 1 105 ? 18.139 -3.262 -1.084 1.00 94.75 105 GLU A N 1
ATOM 818 C CA . GLU A 1 105 ? 18.845 -2.033 -0.745 1.00 94.75 105 GLU A CA 1
ATOM 819 C C . GLU A 1 105 ? 18.026 -1.222 0.257 1.00 94.75 105 GLU A C 1
ATOM 821 O O . GLU A 1 105 ? 16.843 -0.937 0.034 1.00 94.75 105 GLU A O 1
ATOM 826 N N . ARG A 1 106 ? 18.664 -0.832 1.362 1.00 94.62 106 ARG A N 1
ATOM 827 C CA . ARG A 1 106 ? 18.061 0.059 2.352 1.00 94.62 106 ARG A CA 1
ATOM 828 C C . ARG A 1 106 ? 17.958 1.474 1.791 1.00 94.62 106 ARG A C 1
ATOM 830 O O . ARG A 1 106 ? 18.921 2.007 1.254 1.00 94.62 106 ARG A O 1
ATOM 837 N N . GLN A 1 107 ? 16.798 2.088 1.970 1.00 92.25 107 GLN A N 1
ATOM 838 C CA . GLN A 1 107 ? 16.531 3.457 1.552 1.00 92.25 107 GLN A CA 1
ATOM 839 C C . GLN A 1 107 ? 16.766 4.398 2.742 1.00 92.25 107 GLN A C 1
ATOM 841 O O . GLN A 1 107 ? 15.858 4.676 3.520 1.00 92.25 107 GLN A O 1
ATOM 846 N N . ASP A 1 108 ? 18.003 4.863 2.923 1.00 90.88 108 ASP A N 1
ATOM 847 C CA . ASP A 1 108 ? 18.375 5.665 4.102 1.00 90.88 108 ASP A CA 1
ATOM 848 C C . ASP A 1 108 ? 17.674 7.033 4.158 1.00 90.88 108 ASP A C 1
ATOM 850 O O . ASP A 1 108 ? 17.459 7.580 5.237 1.00 90.88 108 ASP A O 1
ATOM 854 N N . TYR A 1 109 ? 17.276 7.585 3.010 1.00 87.12 109 TYR A N 1
ATOM 855 C CA . TYR A 1 109 ? 16.652 8.909 2.924 1.00 87.12 109 TYR A CA 1
ATOM 856 C C . TYR A 1 109 ? 15.235 8.976 3.519 1.00 87.12 109 TYR A C 1
ATOM 858 O O . TYR A 1 109 ? 14.774 10.062 3.855 1.00 87.12 109 TYR A O 1
ATOM 866 N N . ILE A 1 110 ? 14.538 7.841 3.651 1.00 89.25 110 ILE A N 1
ATOM 867 C CA . ILE A 1 110 ? 13.189 7.759 4.244 1.00 89.25 110 ILE A CA 1
ATOM 868 C C . ILE A 1 110 ? 13.234 7.285 5.710 1.00 89.25 110 ILE A C 1
ATOM 870 O O . ILE A 1 110 ? 12.204 7.119 6.361 1.00 89.25 110 ILE A O 1
ATOM 874 N N . GLU A 1 111 ? 14.426 7.082 6.271 1.00 93.19 111 GLU A N 1
ATOM 875 C CA . GLU A 1 111 ? 14.587 6.682 7.666 1.00 93.19 111 GLU A CA 1
ATOM 876 C C . GLU A 1 111 ? 14.167 7.814 8.619 1.00 93.19 111 GLU A C 1
ATOM 878 O O . GLU A 1 111 ? 14.647 8.942 8.522 1.00 93.19 111 GLU A O 1
ATOM 883 N N . ASN A 1 112 ? 13.289 7.511 9.581 1.00 93.12 112 ASN A N 1
ATOM 884 C CA . ASN A 1 112 ? 12.636 8.492 10.456 1.00 93.12 112 ASN A CA 1
ATOM 885 C C . ASN A 1 112 ? 11.837 9.574 9.712 1.00 93.12 112 ASN A C 1
ATOM 887 O O . ASN A 1 112 ? 11.516 10.604 10.315 1.00 93.12 112 ASN A O 1
ATOM 891 N N . PHE A 1 113 ? 11.493 9.358 8.440 1.00 90.50 113 PHE A N 1
ATOM 892 C CA . PHE A 1 113 ? 10.668 10.301 7.702 1.00 90.50 113 PHE A CA 1
ATOM 893 C C . PHE A 1 113 ? 9.287 10.396 8.351 1.00 90.50 113 PHE A C 1
ATOM 895 O O . PHE A 1 113 ? 8.621 9.377 8.557 1.00 90.50 113 PHE A O 1
ATOM 902 N N . ARG A 1 114 ? 8.866 11.619 8.690 1.00 91.31 114 ARG A N 1
ATOM 903 C CA . ARG A 1 114 ? 7.628 11.895 9.419 1.00 91.31 114 ARG A CA 1
ATOM 904 C C . ARG A 1 114 ? 6.753 12.862 8.661 1.00 91.31 114 ARG A C 1
ATOM 906 O O . ARG A 1 114 ? 7.225 13.891 8.197 1.00 91.31 114 ARG A O 1
ATOM 913 N N . TYR A 1 115 ? 5.463 12.569 8.652 1.00 88.62 115 TYR A N 1
ATOM 914 C CA . TYR A 1 115 ? 4.472 13.444 8.049 1.00 88.62 115 TYR A CA 1
ATOM 915 C C . TYR A 1 115 ? 3.113 13.312 8.731 1.00 88.62 115 TYR A C 1
ATOM 917 O O . TYR A 1 115 ? 2.890 12.398 9.526 1.00 88.62 115 TYR A O 1
ATOM 925 N N . ILE A 1 116 ? 2.212 14.243 8.432 1.00 89.25 116 ILE A N 1
ATOM 926 C CA . ILE A 1 116 ? 0.797 14.141 8.786 1.00 89.25 116 ILE A CA 1
ATOM 927 C C . ILE A 1 116 ? 0.064 13.731 7.504 1.00 89.25 116 ILE A C 1
ATOM 929 O O . ILE A 1 116 ? 0.165 14.465 6.518 1.00 89.25 116 ILE A O 1
ATOM 933 N N . PRO A 1 117 ? -0.633 12.579 7.472 1.00 87.81 117 PRO A N 1
ATOM 934 C CA . PRO A 1 117 ? -1.415 12.187 6.305 1.00 87.81 117 PRO A CA 1
ATOM 935 C C . PRO A 1 117 ? -2.450 13.268 5.967 1.00 87.81 117 PRO A C 1
ATOM 937 O O . PRO A 1 117 ? -3.312 13.585 6.789 1.00 87.81 117 PRO A O 1
ATOM 940 N N . SER A 1 118 ? -2.365 13.847 4.770 1.00 85.50 118 SER A N 1
ATOM 941 C CA . SER A 1 118 ? -3.286 14.883 4.290 1.00 85.50 118 SER A CA 1
ATOM 942 C C . SER A 1 118 ? -3.460 14.792 2.771 1.00 85.50 118 SER A C 1
ATOM 944 O O . SER A 1 118 ? -2.580 14.263 2.092 1.00 85.50 118 SER A O 1
ATOM 946 N N . PRO A 1 119 ? -4.571 15.294 2.197 1.00 78.75 119 PRO A N 1
ATOM 947 C CA . PRO A 1 119 ? -4.759 15.396 0.744 1.00 78.75 119 PRO A CA 1
ATOM 948 C C . PRO A 1 119 ? -3.585 16.031 -0.010 1.00 78.75 119 PRO A C 1
ATOM 950 O O . PRO A 1 119 ? -3.295 15.594 -1.118 1.00 78.75 119 PRO A O 1
ATOM 953 N N . ASP A 1 120 ? -2.864 16.953 0.627 1.00 81.94 120 ASP A N 1
ATOM 954 C CA . ASP A 1 120 ? -1.737 17.694 0.045 1.00 81.94 120 ASP A CA 1
ATOM 955 C C . ASP A 1 120 ? -0.564 16.794 -0.381 1.00 81.94 120 ASP A C 1
ATOM 957 O O . ASP A 1 120 ? 0.275 17.209 -1.167 1.00 81.94 120 ASP A O 1
ATOM 961 N N . MET A 1 121 ? -0.505 15.535 0.067 1.00 79.75 121 MET A N 1
ATOM 962 C CA . MET A 1 121 ? 0.528 14.580 -0.365 1.00 79.75 121 MET A CA 1
ATOM 963 C C . MET A 1 121 ? 0.419 14.117 -1.827 1.00 79.75 121 MET A C 1
ATOM 965 O O . MET A 1 121 ? 1.182 13.248 -2.242 1.00 79.75 121 MET A O 1
ATOM 969 N N . LEU A 1 122 ? -0.553 14.619 -2.589 1.00 75.50 122 LEU A N 1
ATOM 970 C CA . LEU A 1 122 ? -0.591 14.483 -4.049 1.00 75.50 122 LEU A CA 1
ATOM 971 C C . LEU A 1 122 ? 0.120 15.650 -4.756 1.00 75.50 122 LEU A C 1
ATOM 973 O O . LEU A 1 122 ? 0.358 15.590 -5.960 1.00 75.50 122 LEU A O 1
ATOM 977 N N . GLU A 1 123 ? 0.470 16.707 -4.023 1.00 78.50 123 GLU A N 1
ATOM 978 C CA . GLU A 1 123 ? 1.189 17.857 -4.556 1.00 78.50 123 GLU A CA 1
ATOM 979 C C . GLU A 1 12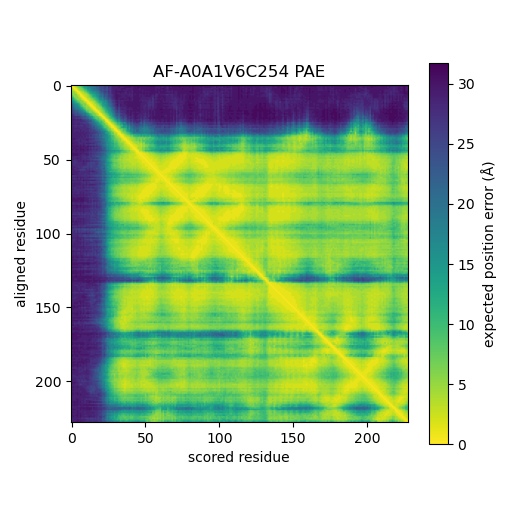3 ? 2.698 17.584 -4.622 1.00 78.50 123 GLU A C 1
ATOM 981 O O . GLU A 1 123 ? 3.288 16.986 -3.722 1.00 78.50 123 GLU A O 1
ATOM 986 N N . GLU A 1 124 ? 3.352 18.088 -5.671 1.00 73.75 124 GLU A N 1
ATOM 987 C CA . GLU A 1 124 ? 4.814 18.022 -5.842 1.00 73.75 124 GLU A CA 1
ATOM 988 C C . GLU A 1 124 ? 5.562 18.652 -4.655 1.00 73.75 124 GLU A C 1
ATOM 990 O O . GLU A 1 124 ? 6.561 18.119 -4.168 1.00 73.75 124 GLU A O 1
ATOM 995 N N . SER A 1 125 ? 5.032 19.767 -4.144 1.00 76.81 125 SER A N 1
ATOM 996 C CA . SER A 1 125 ? 5.584 20.526 -3.017 1.00 76.81 125 SER A CA 1
ATOM 997 C C . SER A 1 125 ? 5.789 19.667 -1.764 1.00 76.81 125 SER A C 1
ATOM 999 O O . SER A 1 125 ? 6.733 19.901 -1.008 1.00 76.81 125 SER A O 1
ATOM 1001 N N . TYR A 1 126 ? 4.955 18.642 -1.572 1.00 77.81 126 TYR A N 1
ATOM 1002 C CA . TYR A 1 126 ? 4.988 17.761 -0.410 1.00 77.81 126 TYR A CA 1
ATOM 1003 C C . TYR A 1 126 ? 6.254 16.903 -0.344 1.00 77.81 126 TYR A C 1
ATOM 1005 O O . TYR A 1 126 ? 6.749 16.598 0.740 1.00 77.81 126 TYR A O 1
ATOM 1013 N N . PHE A 1 127 ? 6.803 16.529 -1.503 1.00 73.75 127 PHE A N 1
ATOM 1014 C CA . PHE A 1 127 ? 7.980 15.665 -1.599 1.00 73.75 127 PHE A CA 1
ATOM 1015 C C . PHE A 1 127 ? 9.284 16.441 -1.819 1.00 73.75 127 PHE A C 1
ATOM 1017 O O . PHE A 1 127 ? 10.329 15.828 -1.998 1.00 73.75 127 PHE A O 1
ATOM 1024 N N . GLN A 1 128 ? 9.284 17.776 -1.742 1.00 71.31 128 GLN A N 1
ATOM 1025 C CA . GLN A 1 128 ? 10.510 18.569 -1.928 1.00 71.31 128 GLN A CA 1
ATOM 1026 C C . GLN A 1 128 ? 11.601 18.268 -0.887 1.00 71.31 128 GLN A C 1
ATOM 1028 O O . GLN A 1 128 ? 12.787 18.437 -1.165 1.00 71.31 128 GLN A O 1
ATOM 1033 N N . GLU A 1 129 ? 11.224 17.796 0.305 1.00 65.44 129 GLU A N 1
ATOM 1034 C CA . GLU A 1 129 ? 12.178 17.376 1.340 1.00 65.44 129 GLU A CA 1
ATOM 1035 C C . GLU A 1 129 ? 12.755 15.965 1.098 1.00 65.44 129 GLU A C 1
ATOM 1037 O O . GLU A 1 129 ? 13.793 15.623 1.672 1.00 65.44 129 GLU A O 1
ATOM 1042 N N . PHE A 1 130 ? 12.152 15.167 0.202 1.00 67.31 130 PHE A N 1
ATOM 1043 C CA . PHE A 1 130 ? 12.687 13.886 -0.272 1.00 67.31 130 PHE A CA 1
ATOM 1044 C C . PHE A 1 130 ? 13.825 14.110 -1.278 1.00 67.31 130 PHE A C 1
ATOM 1046 O O . PHE A 1 130 ? 13.717 13.855 -2.476 1.00 67.31 130 PHE A O 1
ATOM 1053 N N . ASN A 1 131 ? 14.970 14.579 -0.790 1.00 55.50 131 ASN A N 1
ATOM 1054 C CA . ASN A 1 131 ? 16.191 14.588 -1.591 1.00 55.50 131 ASN A CA 1
ATOM 1055 C C . ASN A 1 131 ? 16.609 13.133 -1.898 1.00 55.50 131 ASN A C 1
ATOM 1057 O O . ASN A 1 131 ? 16.831 12.358 -0.968 1.00 55.50 131 ASN A O 1
ATOM 1061 N N . ASN A 1 132 ? 16.760 12.784 -3.184 1.00 58.47 132 ASN A N 1
ATOM 1062 C CA . ASN A 1 132 ? 16.904 11.412 -3.729 1.00 58.47 132 ASN A CA 1
ATOM 1063 C C . ASN A 1 132 ? 15.598 10.612 -3.831 1.00 58.47 132 ASN A C 1
ATOM 1065 O O . ASN A 1 132 ? 15.545 9.419 -3.536 1.00 58.47 132 ASN A O 1
ATOM 1069 N N . ASP A 1 133 ? 14.547 11.290 -4.266 1.00 64.94 133 ASP A N 1
ATOM 1070 C CA . ASP A 1 133 ? 13.250 10.701 -4.520 1.00 64.94 133 ASP A CA 1
ATOM 1071 C C . ASP A 1 133 ? 13.280 9.504 -5.499 1.00 64.94 133 ASP A C 1
ATOM 1073 O O . ASP A 1 133 ? 13.908 9.530 -6.559 1.00 64.94 133 ASP A O 1
ATOM 1077 N N . ASN A 1 134 ? 12.552 8.452 -5.127 1.00 72.88 134 ASN A N 1
ATOM 1078 C CA . ASN A 1 134 ? 12.261 7.298 -5.967 1.00 72.88 134 ASN A CA 1
ATOM 1079 C C . ASN A 1 134 ? 10.748 7.090 -5.935 1.00 72.88 134 ASN A C 1
ATOM 1081 O O . ASN A 1 134 ? 10.167 6.957 -4.853 1.00 72.88 134 ASN A O 1
ATOM 1085 N N . VAL A 1 135 ? 10.137 6.984 -7.119 1.00 79.94 135 VAL A N 1
ATOM 1086 C CA . VAL A 1 135 ? 8.704 6.713 -7.321 1.00 79.94 135 VAL A CA 1
ATOM 1087 C C . VAL A 1 135 ? 8.204 5.566 -6.439 1.00 79.94 135 VAL A C 1
ATOM 1089 O O . VAL A 1 135 ? 7.120 5.653 -5.876 1.00 79.94 135 VAL A O 1
ATOM 1092 N N . LEU A 1 136 ? 9.006 4.517 -6.241 1.00 84.12 136 LEU A N 1
ATOM 1093 C CA . LEU A 1 136 ? 8.633 3.369 -5.408 1.00 84.12 136 LEU A CA 1
ATOM 1094 C C . LEU A 1 136 ? 8.405 3.733 -3.932 1.00 84.12 136 LEU A C 1
ATOM 1096 O O . LEU A 1 136 ? 7.548 3.140 -3.278 1.00 84.12 136 LEU A O 1
ATOM 1100 N N . SER A 1 137 ? 9.144 4.708 -3.405 1.00 81.06 137 SER A N 1
ATOM 1101 C CA . SER A 1 137 ? 8.981 5.182 -2.028 1.00 81.06 137 SER A CA 1
ATOM 1102 C C . SER A 1 137 ? 7.817 6.164 -1.891 1.00 81.06 137 SER A C 1
ATOM 1104 O O . SER A 1 137 ? 7.145 6.151 -0.860 1.00 81.06 137 SER A O 1
ATOM 1106 N N . ARG A 1 138 ? 7.512 6.960 -2.931 1.00 82.56 138 ARG A N 1
ATOM 1107 C CA . ARG A 1 138 ? 6.256 7.732 -2.974 1.00 82.56 138 ARG A CA 1
ATOM 1108 C C . ARG A 1 138 ? 5.048 6.799 -3.022 1.00 82.56 138 ARG A C 1
ATOM 1110 O O . ARG A 1 138 ? 4.133 6.952 -2.217 1.00 82.56 138 ARG A O 1
ATOM 1117 N N . ASN A 1 139 ? 5.097 5.769 -3.868 1.00 85.06 139 ASN A N 1
ATOM 1118 C CA . ASN A 1 139 ? 4.053 4.750 -3.951 1.00 85.06 139 ASN A CA 1
ATOM 1119 C C . ASN A 1 139 ? 3.857 4.032 -2.616 1.00 85.06 139 ASN A C 1
ATOM 1121 O O . ASN A 1 139 ? 2.727 3.867 -2.190 1.00 85.06 139 ASN A O 1
ATOM 1125 N N . LEU A 1 140 ? 4.929 3.691 -1.893 1.00 88.88 140 LEU A N 1
ATOM 1126 C CA . LEU A 1 140 ? 4.823 3.104 -0.552 1.00 88.88 140 LEU A CA 1
ATOM 1127 C C . LEU A 1 140 ? 3.962 3.962 0.400 1.00 88.88 140 LEU A C 1
ATOM 1129 O O . LEU A 1 140 ? 3.140 3.442 1.159 1.00 88.88 140 LEU A O 1
ATOM 1133 N N . ILE A 1 141 ? 4.155 5.281 0.352 1.00 88.12 141 ILE A N 1
ATOM 1134 C CA . ILE A 1 141 ? 3.413 6.264 1.145 1.00 88.12 141 ILE A CA 1
ATOM 1135 C C . ILE A 1 141 ? 1.953 6.375 0.674 1.00 88.12 141 ILE A C 1
ATOM 1137 O O . ILE A 1 141 ? 1.045 6.384 1.511 1.00 88.12 141 ILE A O 1
ATOM 1141 N N . TRP A 1 142 ? 1.719 6.438 -0.638 1.00 86.81 142 TRP A N 1
ATOM 1142 C CA . TRP A 1 142 ? 0.378 6.519 -1.222 1.00 86.81 142 TRP A CA 1
ATOM 1143 C C . TRP A 1 142 ? -0.437 5.234 -1.015 1.00 86.81 142 TRP A C 1
ATOM 1145 O O . TRP A 1 142 ? -1.582 5.319 -0.575 1.00 86.81 142 TRP A O 1
ATOM 1155 N N . ASP A 1 143 ? 0.160 4.060 -1.215 1.00 87.31 143 ASP A N 1
ATOM 1156 C CA . ASP A 1 143 ? -0.463 2.748 -1.007 1.00 87.31 143 ASP A CA 1
ATOM 1157 C C . ASP A 1 143 ? -0.898 2.569 0.446 1.00 87.31 143 ASP A C 1
ATOM 1159 O O . ASP A 1 143 ? -2.034 2.180 0.722 1.00 87.31 143 ASP A O 1
ATOM 1163 N N . MET A 1 144 ? -0.021 2.902 1.403 1.00 90.38 144 MET A N 1
ATOM 1164 C CA . MET A 1 144 ? -0.380 2.833 2.820 1.00 90.38 144 MET A CA 1
ATOM 1165 C C . MET A 1 144 ? -1.562 3.755 3.122 1.00 90.38 144 MET A C 1
ATOM 1167 O O . MET A 1 144 ? -2.491 3.341 3.814 1.00 90.38 144 MET A O 1
ATOM 1171 N N . ARG A 1 145 ? -1.573 4.979 2.577 1.00 86.94 145 ARG A N 1
ATOM 1172 C CA . ARG A 1 145 ? -2.720 5.879 2.734 1.00 86.94 145 ARG A CA 1
ATOM 1173 C C . ARG A 1 145 ? -3.996 5.271 2.162 1.00 86.94 145 ARG A C 1
ATOM 1175 O O . ARG A 1 145 ? -5.007 5.297 2.858 1.00 86.94 145 ARG A O 1
ATOM 1182 N N . ALA A 1 146 ? -3.964 4.754 0.936 1.00 83.62 146 ALA A N 1
ATOM 1183 C CA . ALA A 1 146 ? -5.139 4.174 0.291 1.00 83.62 146 ALA A CA 1
ATOM 1184 C C . ALA A 1 146 ? -5.701 3.012 1.125 1.00 83.62 146 ALA A C 1
ATOM 1186 O O . ALA A 1 146 ? -6.892 2.986 1.434 1.00 83.62 146 ALA A O 1
ATOM 1187 N N . ILE A 1 147 ? -4.829 2.111 1.593 1.00 86.44 147 ILE A N 1
ATOM 1188 C CA . ILE A 1 147 ? -5.201 1.001 2.481 1.00 86.44 147 ILE A CA 1
ATOM 1189 C C . ILE A 1 147 ? -5.875 1.518 3.755 1.00 86.44 147 ILE A C 1
ATOM 1191 O O . ILE A 1 147 ? -6.901 0.979 4.165 1.00 86.44 147 ILE A O 1
ATOM 1195 N N . GLU A 1 148 ? -5.326 2.548 4.401 1.00 86.44 148 GLU A N 1
ATOM 1196 C CA . GLU A 1 148 ? -5.930 3.111 5.611 1.00 86.44 148 GLU A CA 1
ATOM 1197 C C . GLU A 1 148 ? -7.268 3.787 5.334 1.00 86.44 148 GLU A C 1
ATOM 1199 O O . GLU A 1 148 ? -8.217 3.598 6.093 1.00 86.44 148 GLU A O 1
ATOM 1204 N N . GLU A 1 149 ? -7.356 4.555 4.254 1.00 84.62 149 GLU A N 1
ATOM 1205 C CA . GLU A 1 149 ? -8.578 5.233 3.852 1.00 84.62 149 GLU A CA 1
ATOM 1206 C C . GLU A 1 149 ? -9.703 4.223 3.631 1.00 84.62 149 GLU A C 1
ATOM 1208 O O . GLU A 1 149 ? -10.778 4.348 4.221 1.00 84.62 149 GLU A O 1
ATOM 1213 N N . TYR A 1 150 ? -9.433 3.166 2.868 1.00 83.25 150 TYR A N 1
ATOM 1214 C CA . TYR A 1 150 ? -10.423 2.136 2.598 1.00 83.25 150 TYR A CA 1
ATOM 1215 C C . TYR A 1 150 ? -10.762 1.314 3.847 1.00 83.25 150 TYR A C 1
ATOM 1217 O O . TYR A 1 150 ? -11.943 1.073 4.115 1.00 83.25 150 TYR A O 1
ATOM 1225 N N . ALA A 1 151 ? -9.758 0.945 4.651 1.00 81.88 151 ALA A N 1
ATOM 1226 C CA . ALA A 1 151 ? -9.962 0.195 5.887 1.00 81.88 151 ALA A CA 1
ATOM 1227 C C . ALA A 1 151 ? -10.878 0.937 6.859 1.00 81.88 151 ALA A C 1
ATOM 1229 O O . ALA A 1 151 ? -11.762 0.325 7.453 1.00 81.88 151 ALA A O 1
ATOM 1230 N N . TRP A 1 152 ? -10.659 2.240 7.055 1.00 83.94 152 TRP A N 1
ATOM 1231 C CA . TRP A 1 152 ? -11.360 3.006 8.083 1.00 83.94 152 TRP A CA 1
ATOM 1232 C C . TRP A 1 152 ? -12.688 3.583 7.605 1.00 83.94 152 TRP A C 1
ATOM 1234 O O . TRP A 1 152 ? -13.636 3.597 8.391 1.00 83.94 152 TRP A O 1
ATOM 1244 N N . ASN A 1 153 ? -12.787 4.018 6.346 1.00 85.06 153 ASN A N 1
ATOM 1245 C CA . ASN A 1 153 ? -14.005 4.655 5.839 1.00 85.06 153 ASN A CA 1
ATOM 1246 C C . ASN A 1 153 ? -15.110 3.654 5.495 1.00 85.06 153 ASN A C 1
ATOM 1248 O O . ASN A 1 153 ? -16.279 4.027 5.535 1.00 85.06 153 ASN A O 1
ATOM 1252 N N . TYR A 1 154 ? -14.760 2.400 5.182 1.00 86.69 154 TYR A N 1
ATOM 1253 C CA . TYR A 1 154 ? -15.734 1.387 4.758 1.00 86.69 154 TYR A CA 1
ATOM 1254 C C . TYR A 1 154 ? -15.881 0.213 5.727 1.00 86.69 154 TYR A C 1
ATOM 1256 O O . TYR A 1 154 ? -16.694 -0.670 5.469 1.00 86.69 154 TYR A O 1
ATOM 1264 N N . CYS A 1 155 ? -15.159 0.202 6.856 1.00 85.44 155 CYS A N 1
ATOM 1265 C CA . CYS A 1 155 ? -15.175 -0.887 7.844 1.00 85.44 155 CYS A CA 1
ATOM 1266 C C . CYS A 1 155 ? -16.592 -1.356 8.217 1.00 85.44 155 CYS A C 1
ATOM 1268 O O . CYS A 1 155 ? -16.863 -2.553 8.261 1.00 85.44 155 CYS A O 1
ATOM 1270 N N . ASP A 1 156 ? -17.509 -0.416 8.457 1.00 86.50 156 ASP A N 1
ATOM 1271 C CA . ASP A 1 156 ? -18.891 -0.688 8.867 1.00 86.50 156 ASP A CA 1
ATOM 1272 C C . ASP A 1 156 ? -19.815 -1.132 7.719 1.00 86.50 156 ASP A C 1
ATOM 1274 O O . ASP A 1 156 ? -20.928 -1.602 7.963 1.00 86.50 156 ASP A O 1
ATOM 1278 N N . SER A 1 157 ? -19.342 -1.023 6.479 1.00 88.25 157 SER A N 1
ATOM 1279 C CA . SER A 1 157 ? -20.036 -1.444 5.262 1.00 88.25 157 SER A CA 1
ATOM 1280 C C . SER A 1 157 ? -19.624 -2.849 4.806 1.00 88.25 157 SER A C 1
ATOM 1282 O O . SER A 1 157 ? -20.340 -3.469 4.013 1.00 88.25 157 SER A O 1
ATOM 1284 N N . LEU A 1 158 ? -18.504 -3.379 5.315 1.00 89.25 158 LEU A N 1
ATOM 1285 C CA . LEU A 1 158 ? -17.982 -4.683 4.910 1.00 89.25 158 LEU A CA 1
ATOM 1286 C C . LEU A 1 158 ? -18.776 -5.839 5.525 1.00 89.25 158 LEU A C 1
ATOM 1288 O O . LEU A 1 158 ? -19.012 -5.908 6.736 1.00 89.25 158 LEU A O 1
ATOM 1292 N N . GLN A 1 159 ? -19.132 -6.792 4.665 1.00 89.19 159 GLN A N 1
ATOM 1293 C CA . GLN A 1 159 ? -19.767 -8.055 5.030 1.00 89.19 159 GLN A CA 1
ATOM 1294 C C . GLN A 1 159 ? -18.883 -9.212 4.570 1.00 89.19 159 GLN A C 1
ATOM 1296 O O . GLN A 1 159 ? -18.267 -9.145 3.505 1.00 89.19 159 GLN A O 1
ATOM 1301 N N . LEU A 1 160 ? -18.818 -10.272 5.374 1.00 89.25 160 LEU A N 1
ATOM 1302 C CA . LEU A 1 160 ? -17.972 -11.426 5.089 1.00 89.25 160 LEU A CA 1
ATOM 1303 C C . LEU A 1 160 ? -18.334 -12.039 3.727 1.00 89.25 160 LEU A C 1
ATOM 1305 O O . LEU A 1 160 ? -19.493 -12.381 3.488 1.00 89.25 160 LEU A O 1
ATOM 1309 N N . ASN A 1 161 ? -17.331 -12.208 2.861 1.00 85.69 161 ASN A N 1
ATOM 1310 C CA . ASN A 1 161 ? -17.461 -12.758 1.505 1.00 85.69 161 ASN A CA 1
ATOM 1311 C C . ASN A 1 161 ? -18.439 -11.995 0.593 1.00 85.69 161 ASN A C 1
ATOM 1313 O O . ASN A 1 161 ? -19.041 -12.588 -0.306 1.00 85.69 161 ASN A O 1
ATOM 1317 N N . LYS A 1 162 ? -18.627 -10.693 0.823 1.00 91.25 162 LYS A N 1
ATOM 1318 C CA . LYS A 1 162 ? -19.427 -9.839 -0.051 1.00 91.25 162 LYS A CA 1
ATOM 1319 C C . LYS A 1 162 ? -18.596 -8.672 -0.546 1.00 91.25 162 LYS A C 1
ATOM 1321 O O . LYS A 1 162 ? -18.105 -7.882 0.256 1.00 91.25 162 LYS A O 1
ATOM 1326 N N . THR A 1 163 ? -18.539 -8.540 -1.864 1.00 93.38 163 THR A N 1
ATOM 1327 C CA . THR A 1 163 ? -17.808 -7.454 -2.500 1.00 93.38 163 THR A CA 1
ATOM 1328 C C . THR A 1 163 ? -18.486 -6.113 -2.282 1.00 93.38 163 THR A C 1
ATOM 1330 O O . THR A 1 163 ? -19.675 -5.945 -2.579 1.00 93.38 163 THR A O 1
ATOM 1333 N N . TYR A 1 164 ? -17.717 -5.161 -1.759 1.00 91.19 164 TYR A N 1
ATOM 1334 C CA . TYR A 1 164 ? -18.109 -3.766 -1.652 1.00 91.19 164 TYR A CA 1
ATOM 1335 C C . TYR A 1 164 ? -17.360 -2.947 -2.704 1.00 91.19 164 TYR A C 1
ATOM 1337 O O . TYR A 1 164 ? -16.139 -2.839 -2.662 1.00 91.19 164 TYR A O 1
ATOM 1345 N N . VAL A 1 165 ? -18.093 -2.360 -3.651 1.00 90.94 165 VAL A N 1
ATOM 1346 C CA . VAL A 1 165 ? -17.513 -1.518 -4.706 1.00 90.94 165 VAL A CA 1
ATOM 1347 C C . VAL A 1 165 ? -17.566 -0.058 -4.270 1.00 90.94 165 VAL A C 1
ATOM 1349 O O . VAL A 1 165 ? -18.657 0.495 -4.085 1.00 90.94 165 VAL A O 1
ATOM 1352 N N . ILE A 1 166 ? -16.400 0.576 -4.150 1.00 86.50 166 ILE A N 1
ATOM 1353 C CA . ILE A 1 166 ? -16.283 2.005 -3.860 1.00 86.50 166 ILE A CA 1
ATOM 1354 C C . ILE A 1 166 ? -16.787 2.790 -5.074 1.00 86.50 166 ILE A C 1
ATOM 1356 O O . ILE A 1 166 ? -16.247 2.681 -6.171 1.00 86.50 166 ILE A O 1
ATOM 1360 N N . GLN A 1 167 ? -17.855 3.564 -4.871 1.00 76.50 167 GLN A N 1
ATOM 1361 C CA . GLN A 1 167 ? -18.532 4.302 -5.946 1.00 76.50 167 GLN A CA 1
ATOM 1362 C C . GLN A 1 167 ? -17.828 5.610 -6.314 1.00 76.50 167 GLN A C 1
ATOM 1364 O O . GLN A 1 167 ? -17.933 6.058 -7.452 1.00 76.50 167 GLN A O 1
ATOM 1369 N N . ASP A 1 168 ? -17.138 6.225 -5.355 1.00 71.06 168 ASP A N 1
ATOM 1370 C CA . ASP A 1 168 ? -16.381 7.454 -5.559 1.00 71.06 168 ASP A CA 1
ATOM 1371 C C . ASP A 1 168 ? -14.906 7.173 -5.304 1.00 71.06 168 ASP A C 1
ATOM 1373 O O . ASP A 1 168 ? -14.456 7.068 -4.164 1.00 71.06 168 ASP A O 1
ATOM 1377 N N . THR A 1 169 ? -14.170 6.983 -6.388 1.00 67.19 169 THR A N 1
ATOM 1378 C CA . THR A 1 169 ? -12.734 6.724 -6.352 1.00 67.19 169 THR A CA 1
ATOM 1379 C C . THR A 1 169 ? -11.909 8.003 -6.526 1.00 67.19 169 THR A C 1
ATOM 1381 O O . THR A 1 169 ? -10.703 7.923 -6.736 1.00 67.19 169 THR A O 1
ATOM 1384 N N . GLY A 1 170 ? -12.533 9.190 -6.494 1.00 66.19 170 GLY A N 1
ATOM 1385 C CA . GLY A 1 170 ? -11.839 10.468 -6.687 1.00 66.19 170 GLY A CA 1
ATOM 1386 C C . GLY A 1 170 ? -11.417 10.759 -8.134 1.00 66.19 170 GLY A C 1
ATOM 1387 O O . GLY A 1 170 ? -10.889 11.833 -8.414 1.00 66.19 170 GLY A O 1
ATOM 1388 N N . GLY A 1 171 ? -11.691 9.851 -9.078 1.00 74.62 171 GLY A N 1
ATOM 1389 C CA . GLY A 1 171 ? -11.443 10.055 -10.504 1.00 74.62 171 GLY A CA 1
ATOM 1390 C C . GLY A 1 171 ? -9.957 10.033 -10.874 1.00 74.62 171 GLY A C 1
ATOM 1391 O O . GLY A 1 171 ? -9.246 9.086 -10.542 1.00 74.62 171 GLY A O 1
ATOM 1392 N N . SER A 1 172 ? -9.517 11.043 -11.634 1.00 81.38 172 SER A N 1
ATOM 1393 C CA . SER A 1 172 ? -8.129 11.181 -12.087 1.00 81.38 172 SER A CA 1
ATOM 1394 C C . SER A 1 172 ? -7.397 12.239 -11.271 1.00 81.38 172 SER A C 1
ATOM 1396 O O . SER A 1 172 ? -7.934 13.327 -11.071 1.00 81.38 172 SER A O 1
ATOM 1398 N N . PHE A 1 173 ? -6.165 11.946 -10.868 1.00 79.19 173 PHE A N 1
ATOM 1399 C CA . PHE A 1 173 ? -5.285 12.879 -10.173 1.00 79.19 173 PHE A CA 1
ATOM 1400 C C . PHE A 1 173 ? -3.868 12.862 -10.756 1.00 79.19 173 PHE A C 1
ATOM 1402 O O . PHE A 1 173 ? -3.444 11.890 -11.390 1.00 79.19 173 PHE A O 1
ATOM 1409 N N . ASP A 1 174 ? -3.150 13.963 -10.540 1.00 83.88 174 ASP A N 1
ATOM 1410 C CA . ASP A 1 174 ? -1.737 14.092 -10.884 1.00 83.88 174 ASP A CA 1
ATOM 1411 C C . ASP A 1 174 ? -0.881 13.462 -9.776 1.00 83.88 174 ASP A C 1
ATOM 1413 O O . ASP A 1 174 ? -1.088 13.712 -8.588 1.00 83.88 174 ASP A O 1
ATOM 1417 N N . MET A 1 175 ? 0.092 12.639 -10.159 1.00 80.44 175 MET A N 1
ATOM 1418 C CA . MET A 1 175 ? 1.009 11.954 -9.243 1.00 80.44 175 MET A CA 1
ATOM 1419 C C . MET A 1 175 ? 2.240 12.813 -8.955 1.00 80.44 175 MET A C 1
ATOM 1421 O O . MET A 1 175 ? 3.366 12.404 -9.238 1.00 80.44 175 MET A O 1
ATOM 1425 N N . ALA A 1 176 ? 2.019 14.015 -8.417 1.00 77.44 176 ALA A N 1
ATOM 1426 C CA . ALA A 1 176 ? 3.083 14.900 -7.949 1.00 77.44 176 ALA A CA 1
ATOM 1427 C C . ALA A 1 176 ? 4.227 15.092 -8.968 1.00 77.44 176 ALA A C 1
ATOM 1429 O O . ALA A 1 176 ? 5.368 14.946 -8.562 1.00 77.44 176 ALA A O 1
ATOM 1430 N N . ASP A 1 177 ? 3.898 15.395 -10.237 1.00 76.69 177 ASP A N 1
ATOM 1431 C CA . ASP A 1 177 ? 4.781 15.561 -11.421 1.00 76.69 177 ASP A CA 1
ATOM 1432 C C . ASP A 1 177 ? 5.172 14.300 -12.218 1.00 76.69 177 ASP A C 1
ATOM 1434 O O . ASP A 1 177 ? 5.547 14.403 -13.388 1.00 76.69 177 ASP A O 1
ATO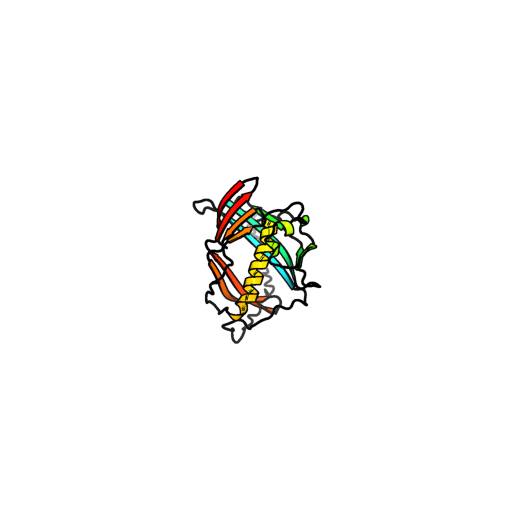M 1438 N N . ILE A 1 178 ? 4.987 13.106 -11.651 1.00 79.06 178 ILE A N 1
ATOM 1439 C CA . ILE A 1 178 ? 5.428 11.847 -12.274 1.00 79.06 178 ILE A CA 1
ATOM 1440 C C . ILE A 1 178 ? 4.518 11.445 -13.440 1.00 79.06 178 ILE A C 1
ATOM 1442 O O . ILE A 1 178 ? 4.933 10.727 -14.357 1.00 79.06 178 ILE A O 1
ATOM 1446 N N . GLY A 1 179 ? 3.260 11.882 -13.414 1.00 84.38 179 GLY A N 1
ATOM 1447 C CA . GLY A 1 179 ? 2.259 11.488 -14.390 1.00 84.38 179 GLY 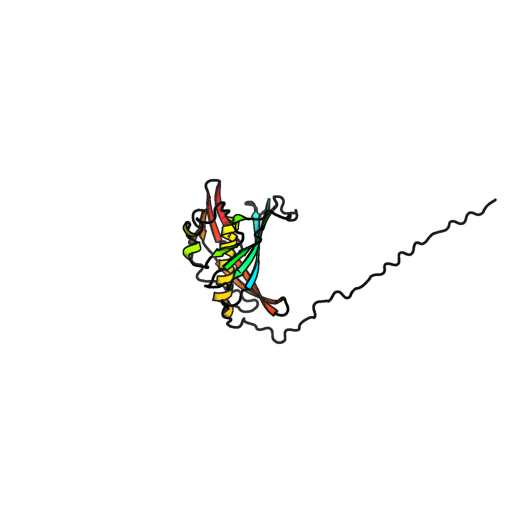A CA 1
ATOM 1448 C C . GLY A 1 179 ? 0.834 11.607 -13.870 1.00 84.38 179 GLY A C 1
ATOM 1449 O O . GLY A 1 179 ? 0.580 12.348 -12.924 1.00 84.38 179 GLY A O 1
ATOM 1450 N N . THR A 1 180 ? -0.091 10.868 -14.478 1.00 86.94 180 THR A N 1
ATOM 1451 C CA . THR A 1 180 ? -1.505 10.853 -14.091 1.00 86.94 180 THR A CA 1
ATOM 1452 C C . THR A 1 180 ? -1.969 9.448 -13.747 1.00 86.94 180 THR A C 1
ATOM 1454 O O . THR A 1 180 ? -1.527 8.452 -14.329 1.00 86.94 180 THR A O 1
ATOM 1457 N N . TYR A 1 181 ? -2.880 9.381 -12.786 1.00 85.19 181 TYR A N 1
ATOM 1458 C CA . TYR A 1 181 ? -3.507 8.152 -12.341 1.00 85.19 181 TYR A CA 1
ATOM 1459 C C . TYR A 1 181 ? -5.016 8.336 -12.331 1.00 85.19 181 TYR A C 1
ATOM 1461 O O . TYR A 1 181 ? -5.504 9.388 -11.922 1.00 85.19 181 TYR A O 1
ATOM 1469 N N . ALA A 1 182 ? -5.763 7.336 -12.788 1.00 85.00 182 ALA A N 1
ATOM 1470 C CA . ALA A 1 182 ? -7.215 7.343 -12.721 1.00 85.00 182 ALA A CA 1
ATOM 1471 C C . ALA A 1 182 ? -7.735 6.008 -12.202 1.00 85.00 182 ALA A C 1
ATOM 1473 O O . ALA A 1 182 ? -7.548 4.969 -12.842 1.00 85.00 182 ALA A O 1
ATOM 1474 N N . HIS A 1 183 ? -8.436 6.059 -11.072 1.00 80.44 183 HIS A N 1
ATOM 1475 C CA . HIS A 1 183 ? -9.122 4.892 -10.548 1.00 80.44 183 HIS A CA 1
ATOM 1476 C C . HIS A 1 183 ? -10.334 4.550 -11.415 1.00 80.44 183 HIS A C 1
ATOM 1478 O O . HIS A 1 183 ? -11.206 5.393 -11.637 1.00 80.44 183 HIS A O 1
ATOM 1484 N N . THR A 1 184 ? -10.426 3.297 -11.848 1.00 79.88 184 THR A N 1
ATOM 1485 C CA . THR A 1 184 ? -11.584 2.791 -12.591 1.00 79.88 184 THR A CA 1
ATOM 1486 C C . THR A 1 184 ? -12.544 2.079 -11.649 1.00 79.88 184 THR A C 1
ATOM 1488 O O . THR A 1 184 ? -13.732 2.398 -11.608 1.00 79.88 184 THR A O 1
ATOM 1491 N N . THR A 1 185 ? -12.056 1.109 -10.877 1.00 84.94 185 THR A N 1
ATOM 1492 C CA . THR A 1 185 ? -12.881 0.349 -9.932 1.00 84.94 185 THR A C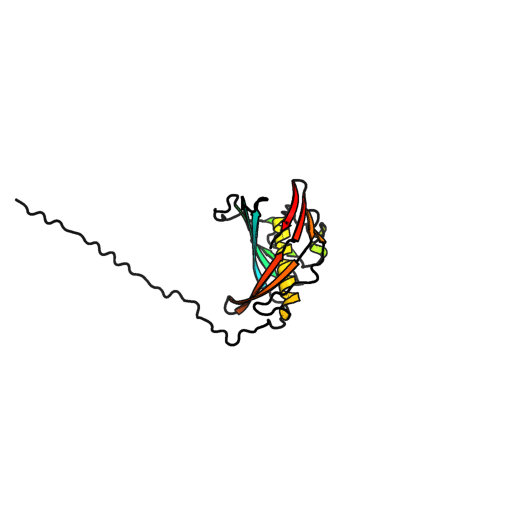A 1
ATOM 1493 C C . THR A 1 185 ? -12.037 -0.081 -8.746 1.00 84.94 185 THR A C 1
ATOM 1495 O O . THR A 1 185 ? -10.969 -0.661 -8.923 1.00 84.94 185 THR A O 1
ATOM 1498 N N . VAL A 1 186 ? -12.533 0.189 -7.538 1.00 87.62 186 VAL A N 1
ATOM 1499 C CA . VAL A 1 186 ? -11.928 -0.294 -6.296 1.00 87.62 186 VAL A CA 1
ATOM 1500 C C . VAL A 1 186 ? -12.947 -1.147 -5.550 1.00 87.62 186 VAL A C 1
ATOM 1502 O O . VAL A 1 186 ? -14.065 -0.706 -5.271 1.00 87.62 186 VAL A O 1
ATOM 1505 N N . GLU A 1 187 ? -12.554 -2.375 -5.244 1.00 91.38 187 GLU A N 1
ATOM 1506 C CA . GLU A 1 187 ? -13.331 -3.363 -4.507 1.00 91.38 187 GLU A CA 1
ATOM 1507 C C . GLU A 1 187 ? -12.680 -3.620 -3.146 1.00 91.38 187 GLU A C 1
ATOM 1509 O O . GLU A 1 187 ? -11.454 -3.682 -3.032 1.00 91.38 187 GLU A O 1
ATOM 1514 N N . VAL A 1 188 ? -13.506 -3.759 -2.111 1.00 91.38 188 VAL A N 1
ATOM 1515 C CA . VAL A 1 188 ? -13.074 -4.037 -0.740 1.00 91.38 188 VAL A CA 1
ATOM 1516 C C . VAL A 1 188 ? -13.880 -5.195 -0.176 1.00 91.38 188 VAL A C 1
ATOM 1518 O O . VAL A 1 188 ? -15.109 -5.123 -0.081 1.00 91.38 188 VAL A O 1
ATOM 1521 N N . ASP A 1 189 ? -13.182 -6.237 0.263 1.00 90.88 189 ASP A N 1
ATOM 1522 C CA . ASP A 1 189 ? -13.799 -7.477 0.716 1.00 90.88 189 ASP A CA 1
ATOM 1523 C C . ASP A 1 189 ? -13.314 -7.826 2.123 1.00 90.88 189 ASP A C 1
ATOM 1525 O O . ASP A 1 189 ? -12.116 -7.924 2.392 1.00 90.88 189 ASP A O 1
ATOM 1529 N N . LEU A 1 190 ? -14.248 -8.100 3.036 1.00 91.00 190 LEU A N 1
ATOM 1530 C CA . LEU A 1 190 ? -13.917 -8.832 4.256 1.00 91.00 190 LEU A CA 1
ATOM 1531 C C . LEU A 1 190 ? -13.810 -10.315 3.896 1.00 91.00 190 LEU A C 1
ATOM 1533 O O . LEU A 1 190 ? -14.828 -10.985 3.717 1.00 91.00 190 LEU A O 1
ATOM 1537 N N . ILE A 1 191 ? -12.585 -10.829 3.816 1.00 91.19 191 ILE A N 1
ATOM 1538 C CA . ILE A 1 191 ? -12.324 -12.217 3.402 1.00 91.19 191 ILE A CA 1
ATOM 1539 C C . ILE A 1 191 ? -12.143 -13.170 4.586 1.00 91.19 191 ILE A C 1
ATOM 1541 O O . ILE A 1 191 ? -12.127 -14.390 4.428 1.00 91.19 191 ILE A O 1
ATOM 1545 N N . GLY A 1 192 ? -12.020 -12.637 5.803 1.00 89.56 192 GLY A N 1
ATOM 1546 C CA . GLY A 1 192 ? -11.957 -13.469 6.992 1.00 89.56 192 GLY A CA 1
ATOM 1547 C C . GLY A 1 192 ? -11.543 -12.735 8.251 1.00 89.56 192 GLY A C 1
ATOM 1548 O O . GLY A 1 192 ? -11.420 -11.514 8.302 1.00 89.56 192 GLY A O 1
ATOM 1549 N N . ILE A 1 193 ? -11.311 -13.527 9.289 1.00 86.44 193 ILE A N 1
ATOM 1550 C CA . ILE A 1 193 ? -10.803 -13.088 10.582 1.00 86.44 193 ILE A CA 1
ATOM 1551 C C . ILE A 1 193 ? -9.658 -14.028 10.951 1.00 86.44 193 ILE A C 1
ATOM 1553 O O . ILE A 1 193 ? -9.759 -15.244 10.785 1.00 86.44 193 ILE A O 1
ATOM 1557 N N . THR A 1 194 ? -8.577 -13.469 11.473 1.00 87.38 194 THR A N 1
ATOM 1558 C CA . THR A 1 194 ? -7.404 -14.201 11.944 1.00 87.38 194 THR A CA 1
ATOM 1559 C C . THR A 1 194 ? -7.054 -13.797 13.374 1.00 87.38 194 THR A C 1
ATOM 1561 O O . THR A 1 194 ? -7.645 -12.883 13.953 1.00 87.38 194 THR A O 1
ATOM 1564 N N . MET A 1 195 ? -6.092 -14.497 13.963 1.00 82.88 195 MET A N 1
ATOM 1565 C CA . MET A 1 195 ? -5.512 -14.159 15.255 1.00 82.88 195 MET A CA 1
ATOM 1566 C C . MET A 1 195 ? -4.048 -13.786 15.059 1.00 82.88 195 MET A C 1
ATOM 1568 O O . MET A 1 195 ? -3.245 -14.615 14.639 1.00 82.88 195 MET A O 1
ATOM 1572 N N . MET A 1 196 ? -3.687 -12.559 15.422 1.00 82.88 196 MET A N 1
ATOM 1573 C CA . MET A 1 196 ? -2.305 -12.089 15.413 1.00 82.88 196 MET A CA 1
ATOM 1574 C C . MET A 1 196 ? -1.960 -11.534 16.793 1.00 82.88 196 MET A C 1
ATOM 1576 O O . MET A 1 196 ? -2.669 -10.679 17.319 1.00 82.88 196 MET A O 1
ATOM 1580 N N . ASN A 1 197 ? -0.886 -12.033 17.413 1.00 84.69 197 ASN A N 1
ATOM 1581 C CA . ASN A 1 197 ? -0.452 -11.610 18.755 1.00 84.69 197 ASN A CA 1
ATOM 1582 C C . ASN A 1 197 ? -1.581 -11.651 19.805 1.00 84.69 197 ASN A C 1
ATOM 1584 O O . ASN A 1 197 ? -1.762 -10.712 20.582 1.00 84.69 197 ASN A O 1
ATOM 1588 N N . SER A 1 198 ? -2.377 -12.725 19.795 1.00 83.38 198 SER A N 1
ATOM 1589 C CA . SER A 1 198 ? -3.547 -12.906 20.672 1.00 83.38 198 SER A CA 1
ATOM 1590 C C . SER A 1 198 ? -4.638 -11.835 20.519 1.00 83.38 198 SER A C 1
ATOM 1592 O O . SER A 1 198 ? -5.500 -11.706 21.387 1.00 83.38 198 SER A O 1
ATOM 1594 N N . LYS A 1 199 ? -4.638 -11.092 19.408 1.00 82.69 199 LYS A N 1
ATOM 1595 C CA . LYS A 1 199 ? -5.699 -10.162 19.024 1.00 82.69 199 LYS A CA 1
ATOM 1596 C C . LYS A 1 199 ? -6.449 -10.705 17.820 1.00 82.69 199 LYS A C 1
ATOM 1598 O O . LYS A 1 199 ? -5.845 -11.251 16.900 1.00 82.69 199 LYS A O 1
ATOM 1603 N N . LEU A 1 200 ? -7.764 -10.536 17.851 1.00 85.06 200 LEU A N 1
ATOM 1604 C CA . LEU A 1 200 ? -8.627 -10.816 16.715 1.00 85.06 200 LEU A CA 1
ATOM 1605 C C . LEU A 1 200 ? -8.413 -9.726 15.659 1.00 85.06 200 LEU A C 1
ATOM 1607 O O . LEU A 1 200 ? -8.494 -8.540 15.982 1.00 85.06 200 LEU A O 1
ATOM 1611 N N . CYS A 1 201 ? -8.134 -10.126 14.425 1.00 86.19 201 CYS A N 1
ATOM 1612 C CA . CYS A 1 201 ? -7.826 -9.227 13.318 1.00 86.19 201 CYS A CA 1
ATOM 1613 C C . CYS A 1 201 ? -8.731 -9.540 12.130 1.00 86.19 201 CYS A C 1
ATOM 1615 O O . CYS A 1 201 ? -8.887 -10.704 11.773 1.00 86.19 201 CYS A O 1
ATOM 1617 N N . ALA A 1 202 ? -9.294 -8.511 11.504 1.00 88.19 202 ALA A N 1
ATOM 1618 C CA . ALA A 1 202 ? -9.957 -8.669 10.218 1.00 88.19 202 ALA A CA 1
ATOM 1619 C C . ALA A 1 202 ? -8.921 -8.859 9.109 1.00 88.19 202 ALA A C 1
ATOM 1621 O O . ALA A 1 202 ? -7.855 -8.244 9.147 1.00 88.19 202 ALA A O 1
ATOM 1622 N N . VAL A 1 203 ? -9.242 -9.711 8.141 1.00 90.00 203 VAL A N 1
ATOM 1623 C CA . VAL A 1 203 ? -8.497 -9.830 6.891 1.00 90.00 203 VAL A CA 1
ATOM 1624 C C . VAL A 1 203 ? -9.345 -9.158 5.823 1.00 90.00 203 VAL A C 1
ATOM 1626 O O . VAL A 1 203 ? -10.424 -9.650 5.489 1.00 90.00 203 VAL A O 1
ATOM 1629 N N . ILE A 1 204 ? -8.873 -8.005 5.362 1.00 90.06 204 ILE A N 1
ATOM 1630 C CA . ILE A 1 204 ? -9.531 -7.200 4.339 1.00 90.06 204 ILE A CA 1
ATOM 1631 C C . ILE A 1 204 ? -8.674 -7.279 3.083 1.00 90.06 204 ILE A C 1
ATOM 1633 O O . ILE A 1 204 ? -7.460 -7.081 3.153 1.00 90.06 204 ILE A O 1
ATOM 1637 N N . GLU A 1 205 ? -9.308 -7.602 1.967 1.00 90.81 205 GLU A N 1
ATOM 1638 C CA . GLU A 1 205 ? -8.706 -7.579 0.642 1.00 90.81 205 GLU A CA 1
ATOM 1639 C C . GLU A 1 205 ? -9.149 -6.307 -0.084 1.00 90.81 205 GLU A C 1
ATOM 1641 O O . GLU A 1 205 ? -10.318 -5.925 -0.016 1.00 90.81 205 GLU A O 1
ATOM 1646 N N . TYR A 1 206 ? -8.206 -5.667 -0.770 1.00 88.62 206 TYR A N 1
ATOM 1647 C CA . TYR A 1 206 ? -8.450 -4.531 -1.650 1.00 88.62 206 TYR A CA 1
ATOM 1648 C C . TYR A 1 206 ? -8.069 -4.953 -3.057 1.00 88.62 206 TYR A C 1
ATOM 1650 O O . TYR A 1 206 ? -6.997 -5.526 -3.243 1.00 88.62 206 TYR A O 1
ATOM 1658 N N . ARG A 1 207 ? -8.937 -4.673 -4.026 1.00 89.06 207 ARG A N 1
ATOM 1659 C CA . ARG A 1 207 ? -8.667 -4.917 -5.442 1.00 89.06 207 ARG A CA 1
ATOM 1660 C C . ARG A 1 207 ? -8.897 -3.632 -6.212 1.00 89.06 207 ARG A C 1
ATOM 1662 O O . ARG A 1 207 ? -9.966 -3.034 -6.103 1.00 89.06 207 ARG A O 1
ATOM 1669 N N . ALA A 1 208 ? -7.903 -3.196 -6.969 1.00 84.62 208 ALA A N 1
ATOM 1670 C CA . ALA A 1 208 ? -7.977 -1.989 -7.777 1.00 84.62 208 ALA A CA 1
ATOM 1671 C C . ALA A 1 208 ? -7.801 -2.397 -9.243 1.00 84.62 208 ALA A C 1
ATOM 1673 O O . ALA A 1 208 ? -6.726 -2.814 -9.671 1.00 84.62 208 ALA A O 1
ATOM 1674 N N . LEU A 1 209 ? -8.902 -2.366 -9.992 1.00 83.69 209 LEU A N 1
ATOM 1675 C CA . LEU A 1 209 ? -9.006 -3.023 -11.290 1.00 83.69 209 L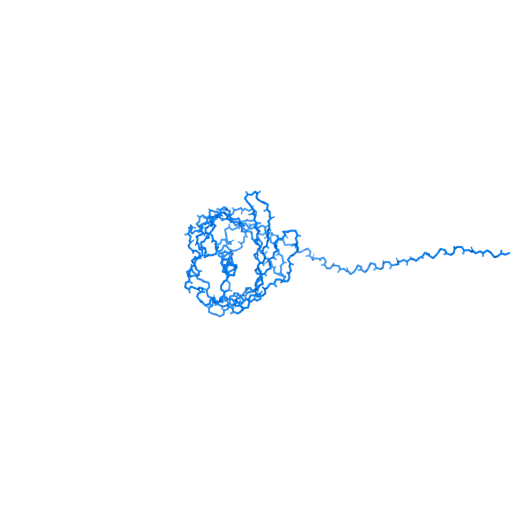EU A CA 1
ATOM 1676 C C . LEU A 1 209 ? -9.004 -1.998 -12.423 1.00 83.69 209 LEU A C 1
ATOM 1678 O O . LEU A 1 209 ? -9.767 -1.033 -12.403 1.00 83.69 209 LEU A O 1
ATOM 1682 N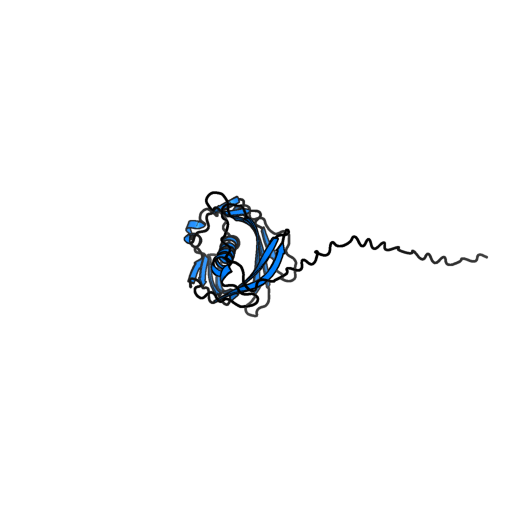 N . ASP A 1 210 ? -8.172 -2.257 -13.430 1.00 81.62 210 ASP A N 1
ATOM 1683 C CA . ASP A 1 210 ? -8.018 -1.475 -14.656 1.00 81.62 210 ASP A CA 1
ATOM 1684 C C . ASP A 1 210 ? -7.800 0.027 -14.416 1.00 81.62 210 ASP A C 1
ATOM 1686 O O . ASP A 1 210 ? -8.297 0.876 -15.167 1.00 81.62 210 ASP A O 1
ATOM 1690 N N . ASN A 1 211 ? -7.047 0.379 -13.373 1.00 83.62 211 ASN A N 1
ATOM 1691 C CA . ASN A 1 211 ? -6.693 1.771 -13.123 1.00 83.62 211 ASN A CA 1
ATOM 1692 C C . ASN A 1 211 ? -5.750 2.247 -14.221 1.00 83.62 211 ASN A C 1
ATOM 1694 O O . ASN A 1 211 ? -4.814 1.548 -14.604 1.00 83.62 211 ASN A O 1
ATOM 1698 N N . LYS A 1 212 ? -6.008 3.424 -14.780 1.00 86.81 212 LYS A N 1
ATOM 1699 C CA . LYS A 1 212 ? -5.187 3.944 -15.875 1.00 86.81 212 LYS A CA 1
ATOM 1700 C C . LYS A 1 212 ? -4.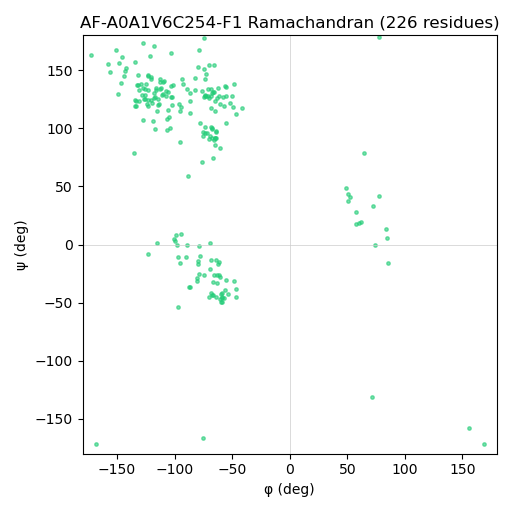011 4.696 -15.293 1.00 86.81 212 LYS A C 1
ATOM 1702 O O . LYS A 1 212 ? -4.209 5.586 -14.472 1.00 86.81 212 LYS A O 1
ATOM 1707 N N . VAL A 1 213 ? -2.817 4.378 -15.778 1.00 85.94 213 VAL A N 1
ATOM 1708 C CA . VAL A 1 213 ? -1.595 5.078 -15.400 1.00 85.94 213 VAL A CA 1
ATOM 1709 C C . VAL A 1 213 ? -0.910 5.632 -16.640 1.00 85.94 213 VAL A C 1
ATOM 1711 O O . VAL A 1 213 ? -0.737 4.945 -17.653 1.00 85.94 213 VAL A O 1
ATOM 1714 N N . GLU A 1 214 ? -0.517 6.893 -16.563 1.00 88.56 214 GLU A N 1
ATOM 1715 C CA . GLU A 1 214 ? 0.363 7.542 -17.520 1.00 88.56 214 GLU A CA 1
ATOM 1716 C C . GLU A 1 214 ? 1.559 8.080 -16.750 1.00 88.56 214 GLU A C 1
ATOM 1718 O O . GLU A 1 214 ? 1.395 8.899 -15.859 1.00 88.56 214 GLU A O 1
ATOM 1723 N N . LEU A 1 215 ? 2.756 7.607 -17.084 1.00 84.31 215 LEU A N 1
ATOM 1724 C CA . LEU A 1 215 ? 4.010 8.056 -16.493 1.00 84.31 215 LEU A CA 1
ATOM 1725 C C . LEU A 1 215 ? 4.738 8.928 -17.509 1.00 84.31 215 LEU A C 1
ATOM 1727 O O . LEU A 1 215 ? 4.903 8.539 -18.670 1.00 84.31 215 LEU A O 1
ATOM 1731 N N . ASN A 1 216 ? 5.192 10.093 -17.072 1.00 83.25 216 ASN A N 1
ATOM 1732 C CA . ASN A 1 216 ? 5.909 11.059 -17.885 1.00 83.25 216 ASN A CA 1
ATOM 1733 C C . ASN A 1 216 ? 7.108 11.586 -17.094 1.00 83.25 216 ASN A C 1
ATOM 1735 O O . ASN A 1 216 ? 7.072 12.684 -16.554 1.00 83.25 216 ASN A O 1
ATOM 1739 N N . THR A 1 217 ? 8.169 10.783 -17.051 1.00 74.75 217 THR A N 1
ATOM 1740 C CA . THR A 1 217 ? 9.439 11.151 -16.413 1.00 74.75 217 THR A CA 1
ATOM 1741 C C . THR A 1 217 ? 10.473 11.535 -17.472 1.00 74.75 217 THR A C 1
ATOM 1743 O O . THR A 1 217 ? 10.323 11.193 -18.650 1.00 74.75 217 THR A O 1
ATOM 1746 N N . ASP A 1 218 ? 11.567 12.177 -17.059 1.00 72.44 218 ASP A N 1
ATOM 1747 C CA . ASP A 1 218 ? 12.683 12.511 -17.956 1.00 72.44 218 ASP A CA 1
ATOM 1748 C C . ASP A 1 218 ? 13.333 11.271 -18.596 1.00 72.44 218 ASP A C 1
ATOM 1750 O O . ASP A 1 218 ? 13.872 11.343 -19.702 1.00 72.44 218 ASP A O 1
ATOM 1754 N N . MET A 1 219 ? 13.274 10.118 -17.920 1.00 62.50 219 MET A N 1
ATOM 1755 C CA . MET A 1 219 ? 13.909 8.880 -18.378 1.00 62.50 219 MET A CA 1
ATOM 1756 C C . MET A 1 219 ? 13.026 8.060 -19.322 1.00 62.50 219 MET A C 1
ATOM 1758 O O . MET A 1 219 ? 13.538 7.422 -20.243 1.00 62.50 219 MET A O 1
ATOM 1762 N N . PHE A 1 220 ? 11.711 8.036 -19.095 1.00 71.06 220 PHE A N 1
ATOM 1763 C CA . PHE A 1 220 ? 10.779 7.275 -19.923 1.00 71.06 220 PHE A CA 1
ATOM 1764 C C . PHE A 1 220 ? 9.347 7.808 -19.834 1.00 71.06 220 PHE A C 1
ATOM 1766 O O . PHE A 1 220 ? 8.921 8.381 -18.828 1.00 71.06 220 PHE A O 1
ATOM 1773 N N . LYS A 1 221 ? 8.583 7.531 -20.895 1.00 82.50 221 LYS A N 1
ATOM 1774 C CA . LYS A 1 221 ? 7.137 7.747 -20.955 1.00 82.50 221 LYS A CA 1
ATOM 1775 C C . LYS A 1 221 ? 6.435 6.413 -21.120 1.00 82.50 221 LYS A C 1
ATOM 1777 O O . LYS A 1 221 ? 6.852 5.604 -21.948 1.00 82.50 221 LYS A O 1
ATOM 1782 N N . SER A 1 222 ? 5.374 6.191 -20.359 1.00 81.31 222 SER A N 1
ATOM 1783 C CA . SER A 1 222 ? 4.594 4.957 -20.418 1.00 81.31 222 SER A CA 1
ATOM 1784 C C . SER A 1 222 ? 3.111 5.246 -20.238 1.00 81.31 222 SER A C 1
ATOM 1786 O O . SER A 1 222 ? 2.738 6.182 -19.537 1.00 81.31 222 SER A O 1
ATOM 1788 N N . LYS A 1 223 ? 2.266 4.430 -20.867 1.00 85.69 223 LYS A N 1
ATOM 1789 C CA . LYS A 1 223 ? 0.822 4.388 -20.622 1.00 85.69 223 LYS A CA 1
ATOM 1790 C C . LYS A 1 223 ? 0.410 2.940 -20.460 1.00 85.69 223 LYS A C 1
ATOM 1792 O O . LYS A 1 223 ? 0.839 2.093 -21.244 1.00 85.69 223 LYS A O 1
ATOM 1797 N N . GLY A 1 224 ? -0.443 2.668 -19.488 1.00 81.69 224 GLY A N 1
ATOM 1798 C CA . GLY A 1 224 ? -0.914 1.317 -19.239 1.00 81.69 224 GLY A CA 1
ATOM 1799 C C . GLY A 1 224 ? -2.084 1.265 -18.276 1.00 81.69 224 GLY A C 1
ATOM 1800 O O . GLY A 1 224 ? -2.667 2.286 -17.906 1.00 81.69 224 GLY A O 1
ATOM 1801 N N . SER A 1 225 ? -2.413 0.038 -17.897 1.00 78.81 225 SER A N 1
ATOM 1802 C CA . SER A 1 225 ? -3.358 -0.274 -16.837 1.00 78.81 225 SER A CA 1
ATOM 1803 C C . SER A 1 225 ? -2.615 -0.925 -15.677 1.00 78.81 225 SER A C 1
ATOM 1805 O O . SER A 1 225 ? -1.814 -1.838 -15.887 1.00 78.81 225 SER A O 1
ATOM 1807 N N . GLU A 1 226 ? -2.902 -0.469 -14.471 1.00 79.19 226 GLU A N 1
ATOM 1808 C CA . GLU A 1 226 ? -2.495 -1.106 -13.231 1.00 79.19 226 GLU A CA 1
ATOM 1809 C C . GLU A 1 226 ? -3.609 -2.034 -12.735 1.00 79.19 226 GLU A C 1
ATOM 1811 O O . GLU A 1 226 ? -4.800 -1.732 -12.853 1.00 79.19 226 GLU A O 1
ATOM 1816 N N . LEU A 1 227 ? -3.187 -3.173 -12.186 1.00 78.25 227 LEU A N 1
ATOM 1817 C CA . LEU A 1 227 ? -4.021 -4.092 -11.429 1.00 78.25 227 LEU A CA 1
ATOM 1818 C C . LEU A 1 227 ? -3.371 -4.279 -10.061 1.00 78.25 227 LEU A C 1
ATOM 1820 O O . LEU A 1 227 ? -2.218 -4.718 -10.005 1.00 78.25 227 LEU A O 1
ATOM 1824 N N . TYR A 1 228 ? -4.115 -3.946 -9.011 1.00 70.50 228 TYR A N 1
ATOM 1825 C CA . TYR A 1 228 ? -3.730 -4.116 -7.612 1.00 70.50 228 TYR A CA 1
ATOM 1826 C C . TYR A 1 228 ? -4.589 -5.205 -6.971 1.00 70.50 228 TYR A C 1
ATOM 1828 O O . TYR A 1 228 ? -5.831 -5.148 -7.157 1.00 70.50 228 TYR A O 1
#